Protein AF-A0A9W9W9Z8-F1 (afdb_monomer_lite)

Secondary structure (DSSP, 8-state):
--HHHHHHHHHHHHHHHTT-S--------TT------TT-------SS-----------TTHHHHHHHHHHTTGGGGS-HHHHHHHHHHHHHHHHHHHHTT-HHHHHHHHHHHHHHHHHHHHH-HHHHHHHHHHHHHHTTS--SSPPTTS---TTS-HHHHHHHHTSHHHH-GGGSSS--

Structure (mmCIF, N/CA/C/O backbone):
data_AF-A0A9W9W9Z8-F1
#
_entry.id   AF-A0A9W9W9Z8-F1
#
loop_
_atom_site.group_PDB
_atom_site.id
_atom_site.type_symbol
_atom_site.label_atom_id
_atom_site.label_alt_id
_atom_site.label_comp_id
_atom_site.label_asym_id
_atom_site.label_entity_id
_atom_site.label_seq_id
_atom_site.pdbx_PDB_ins_code
_atom_site.Cartn_x
_atom_site.Cartn_y
_atom_site.Cartn_z
_atom_site.occupancy
_atom_site.B_iso_or_equiv
_atom_site.auth_seq_id
_atom_site.auth_comp_id
_atom_site.auth_asym_id
_atom_site.auth_atom_id
_atom_site.pdbx_PDB_model_num
ATOM 1 N N . MET A 1 1 ? 33.223 1.114 -11.458 1.00 37.78 1 MET A N 1
ATOM 2 C CA . MET A 1 1 ? 32.311 0.746 -10.344 1.00 37.78 1 MET A CA 1
ATOM 3 C C . MET A 1 1 ? 30.915 0.281 -10.790 1.00 37.78 1 MET A C 1
ATOM 5 O O . MET A 1 1 ? 30.253 -0.364 -9.993 1.00 37.78 1 MET A O 1
ATOM 9 N N . ALA A 1 2 ? 30.485 0.506 -12.042 1.00 38.59 2 ALA A N 1
ATOM 10 C CA . ALA A 1 2 ? 29.157 0.104 -12.536 1.00 38.59 2 ALA A CA 1
ATOM 11 C C . ALA A 1 2 ? 28.968 -1.412 -12.802 1.00 38.59 2 ALA A C 1
ATOM 13 O O . ALA A 1 2 ? 27.871 -1.928 -12.618 1.00 38.59 2 ALA A O 1
ATOM 14 N N . MET A 1 3 ? 30.026 -2.153 -13.166 1.00 29.00 3 MET A N 1
ATOM 15 C CA . MET A 1 3 ? 29.923 -3.589 -13.511 1.00 29.00 3 MET A CA 1
ATOM 16 C C . MET A 1 3 ? 29.433 -4.481 -12.359 1.00 29.00 3 MET A C 1
ATOM 18 O O . MET A 1 3 ? 28.623 -5.372 -12.586 1.00 29.00 3 MET A O 1
ATOM 22 N N . LYS A 1 4 ? 29.835 -4.204 -11.109 1.00 36.31 4 LYS A N 1
ATOM 23 C CA . LYS A 1 4 ? 29.412 -5.015 -9.949 1.00 36.31 4 LYS A CA 1
ATOM 24 C C . LYS A 1 4 ? 27.903 -4.944 -9.676 1.00 36.31 4 LYS A C 1
ATOM 26 O O . LYS A 1 4 ? 27.340 -5.892 -9.139 1.00 36.31 4 LYS A O 1
ATOM 31 N N . ALA A 1 5 ? 27.246 -3.840 -10.038 1.00 45.66 5 ALA A N 1
ATOM 32 C CA . ALA A 1 5 ? 25.805 -3.674 -9.849 1.00 45.66 5 ALA A CA 1
ATOM 33 C C . ALA A 1 5 ? 24.990 -4.437 -10.909 1.00 45.66 5 ALA A C 1
ATOM 35 O O . ALA A 1 5 ? 23.946 -5.008 -10.589 1.00 45.66 5 ALA A O 1
ATOM 36 N N . VAL A 1 6 ? 25.494 -4.493 -12.149 1.00 47.19 6 VAL A N 1
ATOM 37 C CA . VAL A 1 6 ? 24.864 -5.214 -13.268 1.00 47.19 6 VAL A CA 1
ATOM 38 C C . VAL A 1 6 ? 24.874 -6.724 -13.020 1.00 47.19 6 VAL A C 1
ATOM 40 O O . VAL A 1 6 ? 23.842 -7.373 -13.185 1.00 47.19 6 VAL A O 1
ATOM 43 N N . ASP A 1 7 ? 25.985 -7.277 -12.525 1.00 46.28 7 ASP A N 1
ATOM 44 C CA . ASP A 1 7 ? 26.072 -8.705 -12.185 1.00 46.28 7 ASP A CA 1
ATOM 45 C C . ASP A 1 7 ? 25.155 -9.088 -11.011 1.00 46.28 7 ASP A C 1
ATOM 47 O O . ASP A 1 7 ? 24.537 -10.154 -11.020 1.00 46.28 7 ASP A O 1
ATOM 51 N N . GLY A 1 8 ? 24.986 -8.195 -10.027 1.00 50.06 8 GLY A N 1
ATOM 52 C CA . GLY A 1 8 ? 24.063 -8.402 -8.906 1.00 50.06 8 GLY A CA 1
ATOM 53 C C . GLY A 1 8 ? 22.587 -8.434 -9.326 1.00 50.06 8 GLY A C 1
ATOM 54 O O . GLY A 1 8 ? 21.824 -9.278 -8.851 1.00 50.06 8 GLY A O 1
ATOM 55 N N . GLN A 1 9 ? 22.187 -7.554 -10.251 1.00 51.12 9 GLN A N 1
ATOM 56 C CA . GLN A 1 9 ? 20.842 -7.526 -10.845 1.00 51.12 9 GLN A CA 1
ATOM 57 C C . GLN A 1 9 ? 20.584 -8.777 -11.701 1.00 51.12 9 GLN A C 1
ATOM 59 O O . GLN A 1 9 ? 19.561 -9.446 -11.539 1.00 51.12 9 GLN A O 1
ATOM 64 N N . ARG A 1 10 ? 21.557 -9.156 -12.540 1.00 52.53 10 ARG A N 1
ATOM 65 C CA . ARG A 1 10 ? 21.506 -10.359 -13.384 1.00 52.53 10 ARG A CA 1
ATOM 66 C C . ARG A 1 10 ? 21.388 -11.635 -12.542 1.00 52.53 10 ARG A C 1
ATOM 68 O O . ARG A 1 10 ? 20.584 -12.507 -12.861 1.00 52.53 10 ARG A O 1
ATOM 75 N N . GLY A 1 11 ? 22.099 -11.708 -11.415 1.00 53.09 11 GLY A N 1
ATOM 76 C CA . GLY A 1 11 ? 22.020 -12.826 -10.471 1.00 53.09 11 GLY A CA 1
ATOM 77 C C . GLY A 1 11 ? 20.666 -12.970 -9.764 1.00 53.09 11 GLY A C 1
ATOM 78 O O . GLY A 1 11 ? 20.246 -14.092 -9.484 1.00 53.09 11 GLY A O 1
ATOM 79 N N . ARG A 1 12 ? 19.950 -11.868 -9.496 1.00 54.91 12 ARG A N 1
ATOM 80 C CA . ARG A 1 12 ? 18.598 -11.911 -8.903 1.00 54.91 12 ARG A CA 1
ATOM 81 C C . ARG A 1 12 ? 17.549 -12.395 -9.901 1.00 54.91 12 ARG A C 1
ATOM 83 O O . ARG A 1 12 ? 16.727 -13.234 -9.548 1.00 54.91 12 ARG A O 1
ATOM 90 N N . LEU A 1 13 ? 17.619 -11.918 -11.143 1.00 53.47 13 LEU A N 1
ATOM 91 C CA . LEU A 1 13 ? 16.697 -12.322 -12.206 1.00 53.47 13 LEU A CA 1
ATOM 92 C C . LEU A 1 13 ? 16.848 -13.809 -12.553 1.00 53.47 13 LEU A C 1
ATOM 94 O O . LEU A 1 13 ? 15.851 -14.517 -12.630 1.00 53.47 13 LEU A O 1
ATOM 98 N N . VAL A 1 14 ? 18.083 -14.315 -12.653 1.00 59.91 14 VAL A N 1
ATOM 99 C CA . VAL A 1 14 ? 18.353 -15.742 -12.923 1.00 59.91 14 VAL A CA 1
ATOM 100 C C . VAL A 1 14 ? 17.773 -16.661 -11.841 1.00 59.91 14 VAL A C 1
ATOM 102 O O . VAL A 1 14 ? 17.261 -17.729 -12.162 1.00 59.91 14 VAL A O 1
ATOM 105 N N . ARG A 1 15 ? 17.804 -16.244 -10.567 1.00 60.69 15 ARG A N 1
ATOM 106 C CA . ARG A 1 15 ? 17.240 -17.030 -9.453 1.00 60.69 15 ARG A CA 1
ATOM 107 C C . ARG A 1 15 ? 15.715 -17.108 -9.488 1.00 60.69 15 ARG A C 1
ATOM 109 O O . ARG A 1 15 ? 15.163 -18.115 -9.065 1.00 60.69 15 ARG A O 1
ATOM 116 N N . LEU A 1 16 ? 15.053 -16.060 -9.973 1.00 63.72 16 LEU A N 1
ATOM 117 C CA . LEU A 1 16 ? 13.593 -15.999 -10.045 1.00 63.72 16 LEU A CA 1
ATOM 118 C C . LEU A 1 16 ? 13.050 -16.624 -11.330 1.00 63.72 16 LEU A C 1
ATOM 120 O O . LEU A 1 16 ? 11.979 -17.209 -11.295 1.00 63.72 16 LEU A O 1
ATOM 124 N N . VAL A 1 17 ? 13.799 -16.572 -12.437 1.00 64.75 17 VAL A N 1
ATOM 125 C CA . VAL A 1 17 ? 13.377 -17.093 -13.751 1.00 64.75 17 VAL A CA 1
ATOM 126 C C . VAL A 1 17 ? 12.922 -18.552 -13.703 1.00 64.75 17 VAL A C 1
ATOM 128 O O . VAL A 1 17 ? 11.955 -18.893 -14.370 1.00 64.75 17 VAL A O 1
ATOM 131 N N . GLN A 1 18 ? 13.561 -19.400 -12.893 1.00 66.38 18 GLN A N 1
ATOM 132 C CA . GLN A 1 18 ? 13.174 -20.813 -12.765 1.00 66.38 18 GLN A CA 1
ATOM 133 C C . GLN A 1 18 ? 11.839 -21.026 -12.031 1.00 66.38 18 GLN A C 1
ATOM 135 O O . GLN A 1 18 ? 11.273 -22.110 -12.112 1.00 66.38 18 GLN A O 1
ATOM 140 N N . GLN A 1 19 ? 11.353 -20.013 -11.309 1.00 67.31 19 GLN A N 1
ATOM 141 C CA . GLN A 1 19 ? 10.081 -20.031 -10.581 1.00 67.31 19 GLN A CA 1
ATOM 142 C C . GLN A 1 19 ? 8.968 -19.275 -11.320 1.00 67.31 19 GLN A C 1
ATOM 144 O O . GLN A 1 19 ? 7.827 -19.271 -10.867 1.00 67.31 19 GLN A O 1
ATOM 149 N N . LEU A 1 20 ? 9.282 -18.607 -12.434 1.00 68.88 20 LEU A N 1
ATOM 150 C CA . LEU A 1 20 ? 8.285 -17.907 -13.235 1.00 68.88 20 LEU A CA 1
ATOM 151 C C . LEU A 1 20 ? 7.609 -18.908 -14.176 1.00 68.88 20 LEU A C 1
ATOM 153 O O . LEU A 1 20 ? 8.239 -19.447 -15.081 1.00 68.88 20 LEU A O 1
ATOM 157 N N . GLU A 1 21 ? 6.311 -19.127 -13.981 1.00 70.19 21 GLU A N 1
ATOM 158 C CA . GLU A 1 21 ? 5.501 -20.039 -14.805 1.00 70.19 21 GLU A CA 1
ATOM 159 C C . GLU A 1 21 ? 5.122 -19.438 -16.175 1.00 70.19 21 GLU A C 1
ATOM 161 O O . GLU A 1 21 ? 4.555 -20.116 -17.029 1.00 70.19 21 GLU A O 1
ATOM 166 N N . GLY A 1 22 ? 5.458 -18.165 -16.412 1.00 69.44 22 GLY A N 1
ATOM 167 C CA . GLY A 1 22 ? 5.242 -17.475 -17.679 1.00 69.44 22 GLY A CA 1
ATOM 168 C C . GLY A 1 22 ? 5.801 -16.053 -17.679 1.00 69.44 22 GLY A C 1
ATOM 169 O O . GLY A 1 22 ? 6.079 -15.471 -16.629 1.00 69.44 22 GLY A O 1
ATOM 170 N N . CYS A 1 23 ? 5.968 -15.476 -18.869 1.00 78.12 23 CYS A N 1
ATOM 171 C CA . CYS A 1 23 ? 6.311 -14.068 -19.037 1.00 78.12 23 CYS A CA 1
ATOM 172 C C . CYS A 1 23 ? 5.553 -13.461 -20.220 1.00 78.12 23 CYS A C 1
ATOM 174 O O . CYS A 1 23 ? 5.210 -14.146 -21.183 1.00 78.12 23 CYS A O 1
ATOM 176 N N . VAL A 1 24 ? 5.291 -12.158 -20.136 1.00 83.25 24 VAL A N 1
ATOM 177 C CA . VAL A 1 24 ? 4.735 -11.378 -21.241 1.00 83.25 24 VAL A CA 1
ATOM 178 C C . VAL A 1 24 ? 5.875 -10.558 -21.828 1.00 83.25 24 VAL A C 1
ATOM 180 O O . VAL A 1 24 ? 6.436 -9.701 -21.147 1.00 83.25 24 VAL A O 1
ATOM 183 N N . VAL A 1 25 ? 6.232 -10.842 -23.080 1.00 86.25 25 VAL A N 1
ATOM 184 C CA . VAL A 1 25 ? 7.240 -10.082 -23.826 1.00 86.25 25 VAL A CA 1
ATOM 185 C C . VAL A 1 25 ? 6.517 -9.141 -24.776 1.00 86.25 25 VAL A C 1
ATOM 187 O O . VAL A 1 25 ? 5.720 -9.580 -25.601 1.00 86.25 25 VAL A O 1
ATOM 190 N N . VAL A 1 26 ? 6.793 -7.845 -24.644 1.00 86.69 26 VAL A N 1
ATOM 191 C CA . VAL A 1 26 ? 6.218 -6.800 -25.495 1.00 86.69 26 VAL A CA 1
ATOM 192 C C . VAL A 1 26 ? 7.358 -6.034 -26.144 1.00 86.69 26 VAL A C 1
ATOM 194 O O . VAL A 1 26 ? 8.123 -5.357 -25.458 1.00 86.69 26 VAL A O 1
ATOM 197 N N . GLU A 1 27 ? 7.459 -6.132 -27.466 1.00 89.38 27 GLU A N 1
ATOM 198 C CA . GLU A 1 27 ? 8.278 -5.214 -28.250 1.00 89.38 27 GLU A CA 1
ATOM 199 C C . GLU A 1 27 ? 7.514 -3.898 -28.420 1.00 89.38 27 GLU A C 1
ATOM 201 O O . GLU A 1 27 ? 6.327 -3.888 -28.745 1.00 89.38 27 GLU A O 1
ATOM 206 N N . THR A 1 28 ? 8.176 -2.780 -28.140 1.00 88.81 28 THR A N 1
ATOM 207 C CA . THR A 1 28 ? 7.550 -1.458 -28.144 1.00 88.81 28 THR A CA 1
ATOM 208 C C . THR A 1 28 ? 8.526 -0.390 -28.624 1.00 88.81 28 THR A C 1
ATOM 210 O O . THR A 1 28 ? 9.738 -0.599 -28.650 1.00 88.81 28 THR A O 1
ATOM 213 N N . ASN A 1 29 ? 7.998 0.776 -28.982 1.00 88.62 29 ASN A N 1
ATOM 214 C CA . ASN A 1 29 ? 8.768 1.946 -29.394 1.00 88.62 29 ASN A CA 1
ATOM 215 C C . ASN A 1 29 ? 8.157 3.230 -28.806 1.00 88.62 29 ASN A C 1
ATOM 217 O O . ASN A 1 29 ? 7.165 3.187 -28.079 1.00 88.62 29 ASN A O 1
ATOM 221 N N . SER A 1 30 ? 8.724 4.388 -29.145 1.00 86.69 30 SER A N 1
ATOM 222 C CA . SER A 1 30 ? 8.289 5.697 -28.635 1.00 86.69 30 SER A CA 1
ATOM 223 C C . SER A 1 30 ? 6.862 6.111 -29.023 1.00 86.69 30 SER A C 1
ATOM 225 O O . SER A 1 30 ? 6.364 7.100 -28.493 1.00 86.69 30 SER A O 1
ATOM 227 N N . SER A 1 31 ? 6.190 5.378 -29.918 1.00 88.50 31 SER A N 1
ATOM 228 C CA . SER A 1 31 ? 4.790 5.633 -30.293 1.00 88.50 31 SER A CA 1
ATOM 229 C C . SER A 1 31 ? 3.782 4.974 -29.345 1.00 88.50 31 SER A C 1
ATOM 231 O O . SER A 1 31 ? 2.579 5.145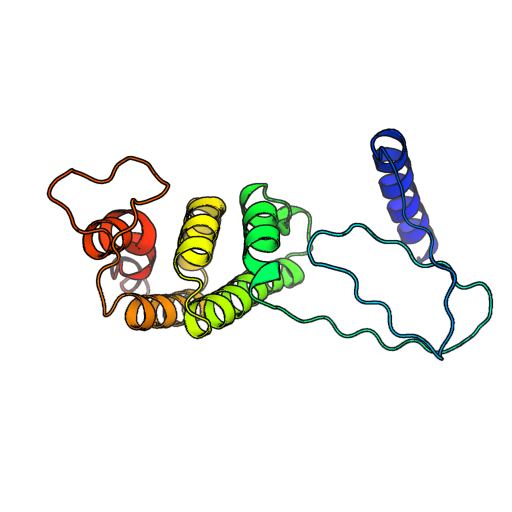 -29.521 1.00 88.50 31 SER A O 1
ATOM 233 N N . HIS A 1 32 ? 4.249 4.219 -28.346 1.00 87.38 32 HIS A N 1
ATOM 234 C CA . HIS A 1 32 ? 3.402 3.443 -27.448 1.00 87.38 32 HIS A CA 1
ATOM 235 C C . HIS A 1 32 ? 3.672 3.788 -25.981 1.00 87.38 32 HIS A C 1
ATOM 237 O O . HIS A 1 32 ? 4.805 4.036 -25.573 1.00 87.38 32 HIS A O 1
ATOM 243 N N . ALA A 1 33 ? 2.619 3.732 -25.167 1.00 90.25 33 ALA A N 1
ATOM 244 C CA . ALA A 1 33 ? 2.719 3.768 -23.714 1.00 90.25 33 ALA A CA 1
ATOM 245 C C . ALA A 1 33 ? 2.388 2.382 -23.152 1.00 90.25 33 ALA A C 1
ATOM 247 O O . ALA A 1 33 ? 1.374 1.787 -23.517 1.00 90.25 33 ALA A O 1
ATOM 248 N N . ILE A 1 34 ? 3.228 1.880 -22.246 1.00 90.94 34 ILE A N 1
ATOM 249 C CA . ILE A 1 34 ? 2.980 0.627 -21.528 1.00 90.94 34 ILE A CA 1
ATOM 250 C C . ILE A 1 34 ? 2.615 0.963 -20.088 1.00 90.94 34 ILE A C 1
ATOM 252 O O . ILE A 1 34 ? 3.362 1.646 -19.390 1.00 90.94 34 ILE A O 1
ATOM 256 N N . HIS A 1 35 ? 1.472 0.454 -19.636 1.00 91.81 35 HIS A N 1
ATOM 257 C CA . HIS A 1 35 ? 1.109 0.477 -18.226 1.00 91.81 35 HIS A CA 1
ATOM 258 C C . HIS A 1 35 ? 1.564 -0.822 -17.560 1.00 91.81 35 HIS A C 1
ATOM 260 O O . HIS A 1 35 ? 1.107 -1.904 -17.928 1.00 91.81 35 HIS A O 1
ATOM 266 N N . ILE A 1 36 ? 2.436 -0.697 -16.562 1.00 91.31 36 ILE A N 1
ATOM 267 C CA . ILE A 1 36 ? 2.917 -1.815 -15.751 1.00 91.31 36 ILE A CA 1
ATOM 268 C C . ILE A 1 36 ? 2.167 -1.784 -14.411 1.00 91.31 36 ILE A C 1
ATOM 270 O O . ILE A 1 36 ? 2.350 -0.837 -13.644 1.00 91.31 36 ILE A O 1
ATOM 274 N N . PRO A 1 37 ? 1.307 -2.776 -14.110 1.00 90.00 37 PRO A N 1
ATOM 275 C CA . PRO A 1 37 ? 0.554 -2.798 -12.860 1.00 90.00 37 PRO A CA 1
ATOM 276 C C . PRO A 1 37 ? 1.457 -2.892 -11.623 1.00 90.00 37 PRO A C 1
ATOM 278 O O . PRO A 1 37 ? 2.529 -3.502 -11.663 1.00 90.00 37 PRO A O 1
ATOM 281 N N . ALA A 1 38 ? 0.977 -2.372 -10.490 1.00 89.19 38 ALA A N 1
ATOM 282 C CA . ALA A 1 38 ? 1.629 -2.561 -9.195 1.00 89.19 38 ALA A CA 1
ATOM 283 C C . ALA A 1 38 ? 1.859 -4.058 -8.891 1.00 89.19 38 ALA A C 1
ATOM 285 O O . ALA A 1 38 ? 1.051 -4.899 -9.279 1.00 89.19 38 ALA A O 1
ATOM 286 N N . ALA A 1 39 ? 2.955 -4.364 -8.189 1.00 85.75 39 ALA A N 1
ATOM 287 C CA . ALA A 1 39 ? 3.459 -5.721 -7.919 1.00 85.75 39 ALA A CA 1
ATOM 288 C C . ALA A 1 39 ? 3.923 -6.539 -9.145 1.00 85.75 39 ALA A C 1
ATOM 290 O O . ALA A 1 39 ? 4.238 -7.718 -9.000 1.00 85.75 39 ALA A O 1
ATOM 291 N N . SER A 1 40 ? 4.054 -5.932 -10.329 1.00 87.31 40 SER A N 1
ATOM 292 C CA . SER A 1 40 ? 4.651 -6.615 -11.485 1.00 87.31 40 SER A CA 1
ATOM 293 C C . SER A 1 40 ? 6.179 -6.565 -11.442 1.00 87.31 40 SER A C 1
ATOM 295 O O . SER A 1 40 ? 6.776 -5.491 -11.332 1.00 87.31 40 SER A O 1
ATOM 297 N N . ILE A 1 41 ? 6.822 -7.721 -11.612 1.00 84.12 41 ILE A N 1
ATOM 298 C CA . ILE A 1 41 ? 8.257 -7.802 -11.901 1.00 84.12 41 ILE A CA 1
ATOM 299 C C . ILE A 1 41 ? 8.430 -7.589 -13.404 1.00 84.12 41 ILE A C 1
ATOM 301 O O . ILE A 1 41 ? 7.829 -8.304 -14.203 1.00 84.12 41 ILE A O 1
ATOM 305 N N . HIS A 1 42 ? 9.240 -6.610 -13.796 1.00 86.50 42 HIS A N 1
ATOM 306 C CA . HIS A 1 42 ? 9.485 -6.301 -15.201 1.00 86.50 42 HIS A CA 1
ATOM 307 C C . HIS A 1 42 ? 10.966 -6.021 -15.458 1.00 86.50 42 HIS A C 1
ATOM 309 O O . HIS A 1 42 ? 11.714 -5.640 -14.556 1.00 86.50 42 HIS A O 1
ATOM 315 N N . ALA A 1 43 ? 11.379 -6.220 -16.706 1.00 84.88 43 ALA A N 1
ATOM 316 C CA . ALA A 1 43 ? 12.704 -5.889 -17.202 1.00 84.88 43 ALA A CA 1
ATOM 317 C C . ALA A 1 43 ? 12.572 -5.294 -18.606 1.00 84.88 43 ALA A C 1
ATOM 319 O O . ALA A 1 43 ? 11.754 -5.758 -19.401 1.00 84.88 43 ALA A O 1
ATOM 320 N N . THR A 1 44 ? 13.393 -4.291 -18.905 1.00 85.06 44 THR A N 1
ATOM 321 C CA . THR A 1 44 ? 13.385 -3.599 -20.197 1.00 85.06 44 THR A CA 1
ATOM 322 C C . THR A 1 44 ? 14.745 -3.761 -20.860 1.00 85.06 44 THR A C 1
ATOM 324 O O . THR A 1 44 ? 15.774 -3.526 -20.226 1.00 85.06 44 THR A O 1
ATOM 327 N N . PHE A 1 45 ? 14.750 -4.151 -22.136 1.00 86.00 45 PHE A N 1
ATOM 328 C CA . PHE A 1 45 ? 15.953 -4.232 -22.960 1.00 86.00 45 PHE A CA 1
ATOM 329 C C . PHE A 1 45 ? 15.823 -3.306 -24.169 1.00 86.00 45 PHE A C 1
ATOM 331 O O . PHE A 1 45 ? 14.838 -3.366 -24.903 1.00 86.00 45 PHE A O 1
ATOM 338 N N . THR A 1 46 ? 16.815 -2.442 -24.368 1.00 87.88 46 THR A N 1
ATOM 339 C CA . THR A 1 46 ? 16.813 -1.452 -25.449 1.00 87.88 46 THR A CA 1
ATOM 340 C C . THR A 1 46 ? 17.490 -2.032 -26.687 1.00 87.88 46 THR A C 1
ATOM 342 O O . THR A 1 46 ? 18.694 -2.272 -26.671 1.00 87.88 46 THR A O 1
ATOM 345 N N . LEU A 1 47 ? 16.723 -2.228 -27.764 1.00 89.19 47 LEU A N 1
ATOM 346 C CA . LEU A 1 47 ? 17.235 -2.720 -29.053 1.00 89.19 47 LEU A CA 1
ATOM 347 C C . LEU A 1 47 ? 17.826 -1.599 -29.921 1.00 89.19 47 LEU A C 1
ATOM 349 O O . LEU A 1 47 ? 18.825 -1.803 -30.606 1.00 89.19 47 LEU A O 1
ATOM 353 N N . GLN A 1 48 ? 17.228 -0.407 -29.866 1.00 89.06 48 GLN A N 1
ATOM 354 C CA . GLN A 1 48 ? 17.646 0.780 -30.610 1.00 89.06 48 GLN A CA 1
ATOM 355 C C . GLN A 1 48 ? 17.641 1.997 -29.675 1.00 89.06 48 GLN A C 1
ATOM 357 O O . GLN A 1 48 ? 16.754 2.127 -28.833 1.00 89.06 48 GLN A O 1
ATOM 362 N N . GLY A 1 49 ? 18.645 2.874 -29.792 1.00 86.31 49 GLY A N 1
ATOM 363 C CA . GLY A 1 49 ? 18.773 4.058 -28.933 1.00 86.31 49 GLY A CA 1
ATOM 364 C C . GLY A 1 49 ? 17.564 5.001 -29.017 1.00 86.31 49 GLY A C 1
ATOM 365 O O . GLY A 1 49 ? 16.955 5.141 -30.076 1.00 86.31 49 GLY A O 1
ATOM 366 N N . GLY A 1 50 ? 17.228 5.662 -27.905 1.00 84.12 50 GLY A N 1
ATOM 367 C CA . GLY A 1 50 ? 16.092 6.583 -27.814 1.00 84.12 50 GLY A CA 1
ATOM 368 C C . GLY A 1 50 ? 15.844 7.099 -26.394 1.00 84.12 50 GLY A C 1
ATOM 369 O O . GLY A 1 50 ? 16.592 6.780 -25.468 1.00 84.12 50 GLY A O 1
ATOM 370 N N . PHE A 1 51 ? 14.781 7.890 -26.231 1.00 83.25 51 PHE A N 1
ATOM 371 C CA . PHE A 1 51 ? 14.343 8.433 -24.942 1.00 83.25 51 PHE A CA 1
ATOM 372 C C . PHE A 1 51 ? 13.016 7.806 -24.520 1.00 83.25 51 PHE A C 1
ATOM 374 O O . PHE A 1 51 ? 12.086 7.713 -25.320 1.00 83.25 51 PHE A O 1
ATOM 381 N N . LEU A 1 52 ? 12.926 7.415 -23.250 1.00 85.31 52 LEU A N 1
ATOM 382 C CA . LEU A 1 52 ? 11.705 6.924 -22.618 1.00 85.31 52 LEU A CA 1
ATOM 383 C C . LEU A 1 52 ? 11.407 7.776 -21.388 1.00 85.31 52 LEU A C 1
ATOM 385 O O . LEU A 1 52 ? 12.318 8.151 -20.650 1.00 85.31 52 LEU A O 1
ATOM 389 N N . ILE A 1 53 ? 10.126 8.059 -21.165 1.00 88.06 53 ILE A N 1
ATOM 390 C CA . ILE A 1 53 ? 9.647 8.747 -19.967 1.00 88.06 53 ILE A CA 1
ATOM 391 C C . ILE A 1 53 ? 8.812 7.749 -19.176 1.00 88.06 53 ILE A C 1
ATOM 393 O O . ILE A 1 53 ? 7.830 7.214 -19.687 1.00 88.06 53 ILE A O 1
ATOM 397 N N . ALA A 1 54 ? 9.201 7.512 -17.927 1.00 89.56 54 ALA A N 1
ATOM 398 C CA . ALA A 1 54 ? 8.436 6.715 -16.981 1.00 89.56 54 ALA A CA 1
ATOM 399 C C . ALA A 1 54 ? 7.795 7.633 -15.938 1.00 89.56 54 ALA A C 1
ATOM 401 O O . ALA A 1 54 ? 8.390 8.629 -15.517 1.00 89.56 54 ALA A O 1
ATOM 402 N N . LYS A 1 55 ? 6.576 7.293 -15.522 1.00 90.69 55 LYS A N 1
ATOM 403 C CA . LYS A 1 55 ? 5.884 7.974 -14.431 1.00 90.69 55 LYS A CA 1
ATOM 404 C C . LYS A 1 55 ? 5.232 6.942 -13.530 1.00 90.69 55 LYS A C 1
ATOM 406 O O . LYS A 1 55 ? 4.274 6.289 -13.936 1.00 90.69 55 LYS A O 1
ATOM 411 N N . ASP A 1 56 ? 5.715 6.873 -12.300 1.00 90.06 56 ASP A N 1
ATOM 412 C CA . ASP A 1 56 ? 5.095 6.060 -11.264 1.00 90.06 56 ASP A CA 1
ATOM 413 C C . ASP A 1 56 ? 3.887 6.792 -10.680 1.00 90.06 56 ASP A C 1
ATOM 415 O O . ASP A 1 56 ? 3.907 8.007 -10.449 1.00 90.06 56 ASP A O 1
ATOM 419 N N . PHE A 1 57 ? 2.808 6.051 -10.443 1.00 91.38 57 PHE A N 1
ATOM 420 C CA . PHE A 1 57 ? 1.594 6.583 -9.841 1.00 91.38 57 PHE A CA 1
ATOM 421 C C . PHE A 1 57 ? 0.916 5.538 -8.954 1.00 91.38 57 PHE A C 1
ATOM 423 O O . PHE A 1 57 ? 1.087 4.331 -9.117 1.00 91.38 57 PHE A O 1
ATOM 430 N N . THR A 1 58 ? 0.131 6.019 -7.993 1.00 93.31 58 THR A N 1
ATOM 431 C CA . THR A 1 58 ? -0.674 5.180 -7.100 1.00 93.31 58 THR A CA 1
ATOM 432 C C . THR A 1 58 ? -2.135 5.242 -7.513 1.00 93.31 58 THR A C 1
ATOM 434 O O . THR A 1 58 ? -2.627 6.260 -7.994 1.00 93.31 58 THR A O 1
ATOM 437 N N . THR A 1 59 ? -2.835 4.125 -7.351 1.00 94.00 59 THR A N 1
ATOM 438 C CA . THR A 1 59 ? -4.279 4.024 -7.567 1.00 94.00 59 THR A CA 1
ATOM 439 C C . THR A 1 59 ? -4.890 3.211 -6.437 1.00 94.00 59 THR A C 1
ATOM 441 O O . THR A 1 59 ? -4.182 2.520 -5.706 1.00 94.00 59 THR A O 1
ATOM 444 N N . SER A 1 60 ? -6.218 3.174 -6.357 1.00 94.25 60 SER A N 1
ATOM 445 C CA . SER A 1 60 ? -6.887 2.239 -5.443 1.00 94.25 60 SER A CA 1
ATOM 446 C C . SER A 1 60 ? -6.525 0.766 -5.687 1.00 94.25 60 SER A C 1
ATOM 448 O O . SER A 1 60 ? -6.545 -0.031 -4.756 1.00 94.25 60 SER A O 1
ATOM 450 N N . LYS A 1 61 ? -6.146 0.381 -6.916 1.00 93.19 61 LYS A N 1
ATOM 451 C CA . LYS A 1 61 ? -5.699 -0.991 -7.221 1.00 93.19 61 LYS A CA 1
ATOM 452 C C . LYS A 1 61 ? -4.291 -1.283 -6.689 1.00 93.19 61 LYS A C 1
ATOM 454 O O . LYS A 1 61 ? -3.951 -2.443 -6.491 1.00 93.19 61 LYS A O 1
ATOM 459 N N . SER A 1 62 ? -3.489 -0.249 -6.437 1.00 95.56 62 SER A N 1
ATOM 460 C CA . SER A 1 62 ? -2.132 -0.385 -5.899 1.00 95.56 62 SER A CA 1
ATOM 461 C C . SER A 1 62 ? -2.131 -0.747 -4.411 1.00 95.56 62 SER A C 1
ATOM 463 O O . SER A 1 62 ? -1.167 -1.336 -3.932 1.00 95.56 62 SER A O 1
ATOM 465 N N . LEU A 1 63 ? -3.207 -0.427 -3.681 1.00 97.38 63 LEU A N 1
ATOM 466 C CA . LEU A 1 63 ? -3.251 -0.529 -2.222 1.00 97.38 63 LEU A CA 1
ATOM 467 C C . LEU A 1 63 ? -2.978 -1.951 -1.712 1.00 97.38 63 LEU A C 1
ATOM 469 O O . LEU A 1 63 ? -2.133 -2.135 -0.839 1.00 97.38 63 LEU A O 1
ATOM 473 N N . MET A 1 64 ? -3.647 -2.956 -2.284 1.00 96.75 64 MET A N 1
ATOM 474 C CA . MET A 1 64 ? -3.472 -4.348 -1.855 1.00 96.75 64 MET A CA 1
ATOM 475 C C . MET A 1 64 ? -2.048 -4.845 -2.130 1.00 96.75 64 MET A C 1
ATOM 477 O O . MET A 1 64 ? -1.411 -5.418 -1.250 1.00 96.75 64 MET A O 1
ATOM 481 N N . ALA A 1 65 ? -1.515 -4.547 -3.317 1.00 95.69 65 ALA A N 1
ATOM 482 C CA . ALA A 1 65 ? -0.148 -4.892 -3.695 1.00 95.69 65 ALA A CA 1
ATOM 483 C C . ALA A 1 65 ? 0.884 -4.305 -2.717 1.00 95.69 65 ALA A C 1
ATOM 485 O O . ALA A 1 65 ? 1.780 -5.012 -2.261 1.00 95.69 65 ALA A O 1
ATOM 486 N N . ILE A 1 66 ? 0.729 -3.030 -2.349 1.00 96.44 66 ILE A N 1
ATOM 487 C CA . ILE A 1 66 ? 1.621 -2.370 -1.388 1.00 96.44 66 ILE A CA 1
ATOM 488 C C . ILE A 1 66 ? 1.439 -2.960 0.018 1.00 96.44 66 ILE A C 1
ATOM 490 O O . ILE A 1 66 ? 2.424 -3.149 0.727 1.00 96.44 66 ILE A O 1
ATOM 494 N N . SER A 1 67 ? 0.210 -3.299 0.424 1.00 97.50 67 SER A N 1
ATOM 495 C CA . SER A 1 67 ? -0.017 -3.934 1.727 1.00 97.50 67 SER A CA 1
ATOM 496 C C . SER A 1 67 ? 0.664 -5.294 1.851 1.00 97.50 67 SER A C 1
ATOM 498 O O . SER A 1 67 ? 1.286 -5.558 2.873 1.00 97.50 67 SER A O 1
ATOM 500 N N . GLU A 1 68 ? 0.618 -6.125 0.806 1.00 95.94 68 GLU A N 1
ATOM 501 C CA . GLU A 1 68 ? 1.319 -7.412 0.783 1.00 95.94 68 GLU A CA 1
ATOM 502 C C . GLU A 1 68 ? 2.832 -7.202 0.773 1.00 95.94 68 GLU A C 1
ATOM 504 O O . GLU A 1 68 ? 3.556 -7.888 1.491 1.00 95.94 68 GLU A O 1
ATOM 509 N N . PHE A 1 69 ? 3.318 -6.220 0.009 1.00 94.31 69 PHE A N 1
ATOM 510 C CA . PHE A 1 69 ? 4.735 -5.871 -0.017 1.00 94.31 69 PHE A CA 1
ATOM 511 C C . PHE A 1 69 ? 5.261 -5.534 1.387 1.00 94.31 69 PHE A C 1
ATOM 513 O O . PHE A 1 69 ? 6.281 -6.079 1.811 1.00 94.31 69 PHE A O 1
ATOM 520 N N . LEU A 1 70 ? 4.528 -4.699 2.132 1.00 96.25 70 LEU A N 1
ATOM 521 C CA . LEU A 1 70 ? 4.852 -4.357 3.517 1.00 96.25 70 LEU A CA 1
ATOM 522 C C . LEU A 1 70 ? 4.698 -5.565 4.450 1.00 96.25 70 LEU A C 1
ATOM 524 O O . LEU A 1 70 ? 5.609 -5.866 5.213 1.00 96.25 70 LEU A O 1
ATOM 528 N N . ALA A 1 71 ? 3.578 -6.289 4.384 1.00 95.75 71 ALA A N 1
ATOM 529 C CA . ALA A 1 71 ? 3.296 -7.424 5.267 1.00 95.75 71 ALA A CA 1
ATOM 530 C C . ALA A 1 71 ? 4.370 -8.523 5.192 1.00 95.75 71 ALA A C 1
ATOM 532 O O . ALA A 1 71 ? 4.687 -9.143 6.205 1.00 95.75 71 ALA A O 1
ATOM 533 N N . ASN A 1 72 ? 4.969 -8.718 4.014 1.00 93.88 72 ASN A N 1
ATOM 534 C CA . ASN A 1 72 ? 6.056 -9.673 3.791 1.00 93.88 72 ASN A CA 1
ATOM 535 C C . ASN A 1 72 ? 7.460 -9.087 4.052 1.00 93.88 72 ASN A C 1
ATOM 537 O O . ASN A 1 72 ? 8.458 -9.757 3.797 1.00 93.88 72 ASN A O 1
ATOM 541 N N . GLY A 1 73 ? 7.560 -7.848 4.548 1.00 91.88 73 GLY A N 1
ATOM 542 C CA . GLY A 1 73 ? 8.828 -7.198 4.897 1.00 91.88 73 GLY A CA 1
ATOM 543 C C . GLY A 1 73 ? 9.726 -6.888 3.698 1.00 91.88 73 GLY A C 1
ATOM 544 O O . GLY A 1 73 ? 10.940 -6.757 3.852 1.00 91.88 73 GLY A O 1
ATOM 545 N N . LEU A 1 74 ? 9.167 -6.788 2.489 1.00 90.75 74 LEU A N 1
ATOM 546 C CA . LEU A 1 74 ? 9.963 -6.544 1.283 1.00 90.75 74 LEU A CA 1
ATOM 547 C C . LEU A 1 74 ? 10.550 -5.125 1.248 1.00 90.75 74 LEU A C 1
ATOM 549 O O . LEU A 1 74 ? 11.572 -4.898 0.600 1.00 90.75 74 LEU A O 1
ATOM 553 N N . ASP A 1 75 ? 9.964 -4.187 1.992 1.00 92.06 75 ASP A N 1
ATOM 554 C CA . ASP A 1 75 ? 10.515 -2.852 2.217 1.00 92.06 75 ASP A CA 1
ATOM 555 C C . ASP A 1 75 ? 11.879 -2.908 2.914 1.00 92.06 75 ASP A C 1
ATOM 557 O O . ASP A 1 75 ? 12.764 -2.106 2.626 1.00 92.06 75 ASP A O 1
ATOM 561 N N . GLU A 1 76 ? 12.119 -3.907 3.762 1.00 90.56 76 GLU A N 1
ATOM 562 C CA . GLU A 1 76 ? 13.392 -4.056 4.467 1.00 90.56 76 GLU A CA 1
ATOM 563 C C . GLU A 1 76 ? 14.554 -4.399 3.526 1.00 90.56 76 GLU A C 1
ATOM 565 O O . GLU A 1 76 ? 15.715 -4.122 3.838 1.00 90.56 76 GLU A O 1
ATOM 570 N N . CYS A 1 77 ? 14.257 -4.931 2.339 1.00 88.81 77 CYS A N 1
ATOM 571 C CA . CYS A 1 77 ? 15.253 -5.179 1.299 1.00 88.81 77 CYS A CA 1
ATOM 572 C C . CYS A 1 77 ? 15.704 -3.897 0.579 1.00 88.81 77 CYS A C 1
ATOM 574 O O . CYS A 1 77 ? 16.654 -3.946 -0.209 1.00 88.81 77 CYS A O 1
ATOM 576 N N . LEU A 1 78 ? 15.025 -2.769 0.815 1.00 87.06 78 LEU A N 1
ATOM 577 C CA . LEU A 1 78 ? 15.333 -1.479 0.208 1.00 87.06 78 LEU A CA 1
ATOM 578 C C . LEU A 1 78 ? 16.296 -0.651 1.080 1.00 87.06 78 LEU A C 1
ATOM 580 O O . LEU A 1 78 ? 16.311 -0.803 2.311 1.00 87.06 78 LEU A O 1
ATOM 584 N N . PRO A 1 79 ? 17.072 0.267 0.465 1.00 89.00 79 PRO A N 1
ATOM 585 C CA . PRO A 1 79 ? 17.798 1.308 1.191 1.00 89.00 79 PRO A CA 1
ATOM 586 C C . PRO A 1 79 ? 16.864 2.109 2.101 1.00 89.00 79 PRO A C 1
ATOM 588 O O . PRO A 1 79 ? 15.706 2.322 1.749 1.00 89.00 79 PRO A O 1
ATOM 591 N N . VAL A 1 80 ? 17.372 2.584 3.242 1.00 83.38 80 VAL A N 1
ATOM 592 C CA . VAL A 1 80 ? 16.578 3.275 4.278 1.00 83.38 80 VAL A CA 1
ATOM 593 C C . VAL A 1 80 ? 15.731 4.411 3.696 1.00 83.38 80 VAL A C 1
ATOM 595 O O . VAL A 1 80 ? 14.532 4.464 3.963 1.00 83.38 80 VAL A O 1
ATOM 598 N N . ASP A 1 81 ? 16.319 5.239 2.833 1.00 83.31 81 ASP A N 1
ATOM 599 C CA . ASP A 1 81 ? 15.641 6.387 2.214 1.00 83.31 81 ASP A CA 1
ATOM 600 C C . ASP A 1 81 ? 14.505 5.981 1.262 1.00 83.31 81 ASP A C 1
ATOM 602 O O . ASP A 1 81 ? 13.570 6.743 1.043 1.00 83.31 81 ASP A O 1
ATOM 606 N N . ALA A 1 82 ? 14.558 4.769 0.705 1.00 86.94 82 ALA A N 1
ATOM 607 C CA . ALA A 1 82 ? 13.515 4.241 -0.170 1.00 86.94 82 ALA A CA 1
ATOM 608 C C . ALA A 1 82 ? 12.378 3.561 0.611 1.00 86.94 82 ALA A C 1
ATOM 610 O O . ALA A 1 82 ? 11.294 3.371 0.064 1.00 86.94 82 ALA A O 1
ATOM 611 N N . ARG A 1 83 ? 12.588 3.209 1.888 1.00 90.50 83 ARG A N 1
ATOM 612 C CA . ARG A 1 83 ? 11.554 2.553 2.707 1.00 90.50 83 ARG A CA 1
ATOM 613 C C . ARG A 1 83 ? 10.397 3.490 3.023 1.00 90.50 83 ARG A C 1
ATOM 615 O O . ARG A 1 83 ? 9.247 3.068 2.966 1.00 90.50 83 ARG A O 1
ATOM 622 N N . SER A 1 84 ? 10.682 4.761 3.321 1.00 92.19 84 SER A N 1
ATOM 623 C CA . SER A 1 84 ? 9.647 5.770 3.603 1.00 92.19 84 SER A CA 1
ATOM 624 C C . SER A 1 84 ? 8.662 5.919 2.444 1.00 92.19 84 SER A C 1
ATOM 626 O O . SER A 1 84 ? 7.457 6.023 2.670 1.00 92.19 84 SER A O 1
ATOM 628 N N . VAL A 1 85 ? 9.163 5.829 1.210 1.00 93.12 85 VAL A N 1
ATOM 629 C CA . VAL A 1 85 ? 8.366 5.924 -0.017 1.00 93.12 85 VAL A CA 1
ATOM 630 C C . VAL A 1 85 ? 7.285 4.839 -0.076 1.00 93.12 85 VAL A C 1
ATOM 632 O O . VAL A 1 85 ? 6.170 5.114 -0.515 1.00 93.12 85 VAL A O 1
ATOM 635 N N . CYS A 1 86 ? 7.548 3.628 0.430 1.00 94.38 86 CYS A N 1
ATOM 636 C CA . CYS A 1 86 ? 6.544 2.561 0.476 1.00 94.38 86 CYS A CA 1
ATOM 637 C C . CYS A 1 86 ? 5.333 2.943 1.343 1.00 94.38 86 CYS A C 1
ATOM 639 O O . CYS A 1 86 ? 4.190 2.679 0.966 1.00 94.38 86 CYS A O 1
ATOM 641 N N . PHE A 1 87 ? 5.569 3.605 2.477 1.00 96.19 87 PHE A N 1
ATOM 642 C CA . PHE A 1 87 ? 4.505 4.063 3.373 1.00 96.19 87 PHE A CA 1
ATOM 643 C C . PHE A 1 87 ? 3.759 5.280 2.816 1.00 96.19 87 PHE A C 1
ATOM 645 O O . PHE A 1 87 ? 2.548 5.387 3.006 1.00 96.19 87 PHE A O 1
ATOM 652 N N . GLU A 1 88 ? 4.443 6.163 2.084 1.00 95.75 88 GLU A N 1
ATOM 653 C CA . GLU A 1 88 ? 3.798 7.253 1.340 1.00 95.75 88 GLU A CA 1
ATOM 654 C C . GLU A 1 88 ? 2.902 6.718 0.216 1.00 95.75 88 GLU A C 1
ATOM 656 O O . GLU A 1 88 ? 1.784 7.193 0.019 1.00 95.75 88 GLU A O 1
ATOM 661 N N . TRP A 1 89 ? 3.359 5.704 -0.524 1.00 95.94 89 TRP A N 1
ATOM 662 C CA . TRP A 1 89 ? 2.542 5.057 -1.549 1.00 95.94 89 TRP A CA 1
ATOM 663 C C . TRP A 1 89 ? 1.339 4.334 -0.953 1.00 95.94 89 TRP A C 1
ATOM 665 O O . TRP A 1 89 ? 0.253 4.389 -1.538 1.00 95.94 89 TRP A O 1
ATOM 675 N N . PHE A 1 90 ? 1.510 3.687 0.204 1.00 97.56 90 PHE A N 1
ATOM 676 C CA . PHE A 1 90 ? 0.403 3.089 0.943 1.00 97.56 90 PHE A CA 1
ATOM 677 C C . PHE A 1 90 ? -0.623 4.157 1.340 1.00 97.56 90 PHE A C 1
ATOM 679 O O . PHE A 1 90 ? -1.799 4.004 1.029 1.00 97.56 90 PHE A O 1
ATOM 686 N N . GLU A 1 91 ? -0.180 5.259 1.954 1.00 97.88 91 GLU A N 1
ATOM 687 C CA . GLU A 1 91 ? -1.037 6.379 2.364 1.00 97.88 91 GLU A CA 1
ATOM 688 C C . GLU A 1 91 ? -1.821 6.966 1.184 1.00 97.88 91 GLU A C 1
ATOM 690 O O . GLU A 1 91 ? -3.042 7.074 1.257 1.00 97.88 91 GLU A O 1
ATOM 695 N N . ARG A 1 92 ? -1.155 7.273 0.064 1.00 97.56 92 ARG A N 1
ATOM 696 C CA . ARG A 1 92 ? -1.827 7.810 -1.134 1.00 97.56 92 ARG A CA 1
ATOM 697 C C . ARG A 1 92 ? -2.826 6.818 -1.725 1.00 97.56 92 ARG A C 1
ATOM 699 O O . ARG A 1 92 ? -3.920 7.200 -2.129 1.00 97.56 92 ARG A O 1
ATOM 706 N N . SER A 1 93 ? -2.470 5.534 -1.771 1.00 97.56 93 SER A N 1
ATOM 707 C CA . SER A 1 93 ? -3.373 4.492 -2.278 1.00 97.56 93 SER A CA 1
ATOM 708 C C . SER A 1 93 ? -4.568 4.272 -1.346 1.00 97.56 93 SER A C 1
ATOM 710 O O . SER A 1 93 ? -5.663 3.963 -1.822 1.00 97.56 93 S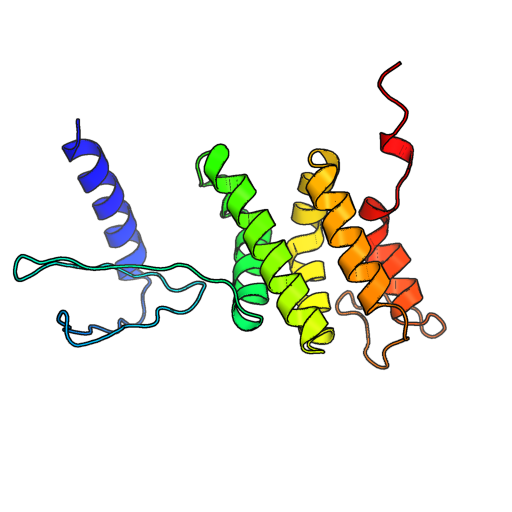ER A O 1
ATOM 712 N N . LEU A 1 94 ? -4.368 4.440 -0.035 1.00 98.25 94 LEU A N 1
ATOM 713 C CA . LEU A 1 94 ? -5.417 4.405 0.977 1.00 98.25 94 LEU A CA 1
ATOM 714 C C . LEU A 1 94 ? -6.377 5.578 0.784 1.00 98.25 94 LEU A C 1
ATOM 716 O O . LEU A 1 94 ? -7.571 5.337 0.645 1.00 98.25 94 LEU A O 1
ATOM 720 N N . ASP A 1 95 ? -5.861 6.803 0.690 1.00 97.94 95 ASP A N 1
ATOM 721 C CA . ASP A 1 95 ? -6.649 8.014 0.437 1.00 97.94 95 ASP A CA 1
ATOM 722 C C . ASP A 1 95 ? -7.520 7.864 -0.822 1.00 97.94 95 ASP A C 1
ATOM 724 O O . ASP A 1 95 ? -8.747 7.923 -0.749 1.00 97.94 95 ASP A O 1
ATOM 728 N N . ILE A 1 96 ? -6.916 7.490 -1.959 1.00 96.94 96 ILE A N 1
ATOM 729 C CA . ILE A 1 96 ? -7.645 7.243 -3.217 1.00 96.94 96 ILE A CA 1
ATOM 730 C C . ILE A 1 96 ? -8.725 6.160 -3.049 1.00 96.94 96 ILE A C 1
ATOM 732 O O . ILE A 1 96 ? -9.796 6.242 -3.652 1.00 96.94 96 ILE A O 1
ATOM 736 N N . SER A 1 97 ? -8.455 5.111 -2.268 1.00 97.00 97 SER A N 1
ATOM 737 C CA . SER A 1 97 ? -9.426 4.033 -2.043 1.00 97.00 97 SER A CA 1
ATOM 738 C C . SER A 1 97 ? -10.605 4.504 -1.198 1.00 97.00 97 SER A C 1
ATOM 740 O O . SER A 1 97 ? -11.749 4.219 -1.549 1.00 97.00 97 SER A O 1
ATOM 742 N N . LEU A 1 98 ? -10.344 5.255 -0.129 1.00 95.56 98 LEU A N 1
ATOM 743 C CA . LEU A 1 98 ? -11.377 5.810 0.742 1.00 95.56 98 LEU A CA 1
ATOM 744 C C . LEU A 1 98 ? -12.220 6.860 0.004 1.00 95.56 98 LEU A C 1
ATOM 746 O O . LEU A 1 98 ? -13.448 6.792 0.051 1.00 95.56 98 LEU A O 1
ATOM 750 N N . ALA A 1 99 ? -11.586 7.747 -0.768 1.00 95.00 99 ALA A N 1
ATOM 751 C CA . ALA A 1 99 ? -12.261 8.751 -1.591 1.00 95.00 99 ALA A CA 1
ATOM 752 C C . ALA A 1 99 ? -13.193 8.136 -2.651 1.00 95.00 99 ALA A C 1
ATOM 754 O O . ALA A 1 99 ? -14.207 8.729 -3.008 1.00 95.00 99 ALA A O 1
ATOM 755 N N . HIS A 1 100 ? -12.881 6.933 -3.145 1.00 94.25 100 HIS A N 1
ATOM 756 C CA . HIS A 1 100 ? -13.698 6.202 -4.122 1.00 94.25 100 HIS A CA 1
ATOM 757 C C . HIS A 1 100 ? -14.591 5.119 -3.486 1.00 94.25 100 HIS A C 1
ATOM 759 O O . HIS A 1 100 ? -14.980 4.168 -4.166 1.00 94.25 100 HIS A O 1
ATOM 765 N N . SER A 1 101 ? -14.896 5.232 -2.188 1.00 92.25 101 SER A N 1
ATOM 766 C CA . SER A 1 101 ? -15.792 4.322 -1.453 1.00 92.25 101 SER A CA 1
ATOM 767 C C . SER A 1 101 ? -15.370 2.844 -1.468 1.00 92.25 101 SER A C 1
ATOM 769 O O . SER A 1 101 ? -16.194 1.951 -1.274 1.00 92.25 101 SER A O 1
ATOM 771 N N . LYS A 1 102 ? -14.074 2.561 -1.645 1.00 93.75 102 LYS A N 1
ATOM 772 C CA . LYS A 1 102 ? -13.484 1.213 -1.565 1.00 93.75 102 LYS A CA 1
ATOM 773 C C . LYS A 1 102 ? -13.029 0.887 -0.145 1.00 93.75 102 LYS A C 1
ATOM 775 O O . LYS A 1 102 ? -11.900 0.455 0.098 1.00 93.75 102 LYS A O 1
ATOM 780 N N . THR A 1 103 ? -13.900 1.160 0.824 1.00 92.69 103 THR A N 1
ATOM 781 C CA . THR A 1 103 ? -13.569 1.039 2.249 1.00 92.69 103 THR A CA 1
ATOM 782 C C . THR A 1 103 ? -13.294 -0.406 2.638 1.00 92.69 103 THR A C 1
ATOM 784 O O . THR A 1 103 ? -12.409 -0.661 3.450 1.00 92.69 103 THR A O 1
ATOM 787 N N . ARG A 1 104 ? -13.988 -1.374 2.025 1.00 92.69 104 ARG A N 1
ATOM 788 C CA . ARG A 1 104 ? -13.737 -2.796 2.277 1.00 92.69 104 ARG A CA 1
ATOM 789 C C . ARG A 1 104 ? -12.297 -3.150 1.914 1.00 92.69 104 ARG A C 1
ATOM 791 O O . ARG A 1 104 ? -11.565 -3.658 2.753 1.00 92.69 104 ARG A O 1
ATOM 798 N N . GLU A 1 105 ? -11.866 -2.837 0.700 1.00 94.69 105 GLU A N 1
ATOM 799 C CA . GLU A 1 105 ? -10.507 -3.081 0.219 1.00 94.69 105 GLU A CA 1
ATOM 800 C C . GLU A 1 105 ? -9.466 -2.364 1.083 1.00 94.69 105 GLU A C 1
ATOM 802 O O . GLU A 1 105 ? -8.450 -2.962 1.438 1.00 94.69 105 GLU A O 1
ATOM 807 N N . ALA A 1 106 ? -9.749 -1.119 1.480 1.00 96.69 106 ALA A N 1
ATOM 808 C CA . ALA A 1 106 ? -8.901 -0.355 2.387 1.00 96.69 106 ALA A CA 1
ATOM 809 C C . ALA A 1 106 ? -8.728 -1.034 3.751 1.00 96.69 106 ALA A C 1
ATOM 811 O O . ALA A 1 106 ? -7.612 -1.137 4.253 1.00 96.69 106 ALA A O 1
ATOM 812 N N . VAL A 1 107 ? -9.815 -1.546 4.331 1.00 95.88 107 VAL A N 1
ATOM 813 C CA . VAL A 1 107 ? -9.811 -2.259 5.615 1.00 95.88 107 VAL A CA 1
ATOM 814 C C . VAL A 1 107 ? -9.023 -3.565 5.525 1.00 95.88 107 VAL A C 1
ATOM 816 O O . VAL A 1 107 ? -8.226 -3.853 6.417 1.00 95.88 107 VAL A O 1
ATOM 819 N N . TYR A 1 108 ? -9.196 -4.339 4.449 1.00 96.38 108 TYR A N 1
ATOM 820 C CA . TYR A 1 108 ? -8.420 -5.565 4.234 1.00 96.38 108 TYR A CA 1
ATOM 821 C C . TYR A 1 108 ? -6.924 -5.269 4.098 1.00 96.38 108 TYR A C 1
ATOM 823 O O . TYR A 1 108 ? -6.119 -5.891 4.787 1.00 96.38 108 TYR A O 1
ATOM 831 N N . ALA A 1 109 ? -6.552 -4.301 3.258 1.00 97.81 109 ALA A N 1
ATOM 832 C CA . ALA A 1 109 ? -5.157 -3.921 3.057 1.00 97.81 109 ALA A CA 1
ATOM 833 C C . ALA A 1 109 ? -4.516 -3.364 4.340 1.00 97.81 109 ALA A C 1
ATOM 835 O O . ALA A 1 109 ? -3.375 -3.691 4.664 1.00 97.81 109 ALA A O 1
ATOM 836 N N . TRP A 1 110 ? -5.258 -2.559 5.107 1.00 97.88 110 TRP A N 1
ATOM 837 C CA . TRP A 1 110 ? -4.806 -2.059 6.403 1.00 97.88 110 TRP A CA 1
ATOM 838 C C . TRP A 1 110 ? -4.539 -3.188 7.385 1.00 97.88 110 TRP A C 1
ATOM 840 O O . TRP A 1 110 ? -3.448 -3.259 7.942 1.00 97.88 110 TRP A O 1
ATOM 850 N N . HIS A 1 111 ? -5.509 -4.087 7.565 1.00 96.75 111 HIS A N 1
ATOM 851 C CA . HIS A 1 111 ? -5.359 -5.229 8.458 1.00 96.75 111 HIS A CA 1
ATOM 852 C C . HIS A 1 111 ? -4.172 -6.110 8.045 1.00 96.75 111 HIS A C 1
ATOM 854 O O . HIS A 1 111 ? -3.389 -6.541 8.888 1.00 96.75 111 HIS A O 1
ATOM 860 N N . ARG A 1 112 ? -3.986 -6.320 6.737 1.00 97.12 112 ARG A N 1
ATOM 861 C CA . ARG A 1 112 ? -2.884 -7.121 6.199 1.00 97.12 112 ARG A CA 1
ATOM 862 C C . ARG A 1 112 ? -1.508 -6.559 6.560 1.00 97.12 112 ARG A C 1
ATOM 864 O O . ARG A 1 112 ? -0.621 -7.325 6.920 1.00 97.12 112 ARG A O 1
ATOM 871 N N . ALA A 1 113 ? -1.337 -5.239 6.487 1.00 97.56 113 ALA A N 1
ATOM 872 C CA . ALA A 1 113 ? -0.070 -4.561 6.773 1.00 97.56 113 ALA A CA 1
ATOM 873 C C . ALA A 1 113 ? 0.038 -4.013 8.212 1.00 97.56 113 ALA A C 1
ATOM 875 O O . ALA A 1 113 ? 1.027 -3.362 8.550 1.00 97.56 113 ALA A O 1
ATOM 876 N N . GLU A 1 114 ? -0.953 -4.269 9.068 1.00 96.75 114 GLU A N 1
ATOM 877 C CA . GLU A 1 114 ? -1.178 -3.581 10.344 1.00 96.75 114 GLU A CA 1
ATOM 878 C C . GLU A 1 114 ? 0.063 -3.513 11.238 1.00 96.75 114 GLU A C 1
ATOM 880 O O . GLU A 1 114 ? 0.440 -2.436 11.696 1.00 96.75 114 GLU A O 1
ATOM 885 N N . THR A 1 115 ? 0.749 -4.640 11.442 1.00 96.00 115 THR A N 1
ATOM 886 C CA . THR A 1 115 ? 1.948 -4.702 12.290 1.00 96.00 115 THR A CA 1
ATOM 887 C C . THR A 1 115 ? 3.058 -3.777 11.786 1.00 96.00 115 THR A C 1
ATOM 889 O O . THR A 1 115 ? 3.710 -3.092 12.580 1.00 96.00 115 THR A O 1
ATOM 892 N N . LYS A 1 116 ? 3.262 -3.708 10.465 1.00 96.38 116 LYS A N 1
ATOM 893 C CA . LYS A 1 116 ? 4.263 -2.823 9.857 1.00 96.38 116 LYS A CA 1
ATOM 894 C C . LYS A 1 116 ? 3.851 -1.365 9.924 1.00 96.38 116 LYS A C 1
ATOM 896 O O . LYS A 1 116 ? 4.674 -0.524 10.279 1.00 96.38 116 LYS A O 1
ATOM 901 N N . LEU A 1 117 ? 2.581 -1.073 9.657 1.00 97.38 117 LEU A N 1
ATOM 902 C CA . LEU A 1 117 ? 2.039 0.278 9.773 1.00 97.38 117 LEU A CA 1
ATOM 903 C C . LEU A 1 117 ? 2.141 0.793 11.214 1.00 97.38 117 LEU A C 1
ATOM 905 O O . LEU A 1 117 ? 2.530 1.939 11.421 1.00 97.38 117 LEU A O 1
ATOM 909 N N . ALA A 1 118 ? 1.875 -0.052 12.213 1.00 96.50 118 ALA A N 1
ATOM 910 C CA . ALA A 1 118 ? 2.018 0.293 13.625 1.00 96.50 118 ALA A CA 1
ATOM 911 C C . ALA A 1 118 ? 3.477 0.587 14.005 1.00 96.50 118 ALA A C 1
ATOM 913 O O . ALA A 1 118 ? 3.759 1.587 14.671 1.00 96.50 118 ALA A O 1
ATOM 914 N N . SER A 1 119 ? 4.416 -0.245 13.540 1.00 95.06 119 SER A N 1
ATOM 915 C CA . SER A 1 119 ? 5.851 -0.015 13.733 1.00 95.06 119 SER A CA 1
ATOM 916 C C . SER A 1 119 ? 6.289 1.321 13.124 1.00 95.06 119 SER A C 1
ATOM 918 O O . SER A 1 119 ? 6.905 2.138 13.809 1.00 95.06 119 SER A O 1
ATOM 920 N N . TRP A 1 120 ? 5.884 1.605 11.886 1.00 95.38 120 TRP A N 1
ATOM 921 C CA . TRP A 1 120 ? 6.188 2.865 11.210 1.00 95.38 120 TRP A CA 1
ATOM 922 C C . TRP A 1 120 ? 5.556 4.080 11.902 1.00 95.38 120 TRP A C 1
ATOM 924 O O . TRP A 1 120 ? 6.234 5.072 12.179 1.00 95.38 120 TRP A O 1
ATOM 934 N N . ALA A 1 121 ? 4.280 3.983 12.280 1.00 95.62 121 ALA A N 1
ATOM 935 C CA . ALA A 1 121 ? 3.549 5.027 12.997 1.00 95.62 121 ALA A CA 1
ATOM 936 C C . ALA A 1 121 ? 4.185 5.394 14.347 1.00 95.62 121 ALA A C 1
ATOM 938 O O . ALA A 1 121 ? 4.003 6.515 14.830 1.00 95.62 121 ALA A O 1
ATOM 939 N N . SER A 1 122 ? 4.918 4.464 14.970 1.00 94.38 122 SER A N 1
ATOM 940 C CA . SER A 1 122 ? 5.597 4.693 16.248 1.00 94.38 122 SER A CA 1
ATOM 941 C C . SER A 1 122 ? 6.784 5.659 16.140 1.00 94.38 122 SER A C 1
ATOM 943 O O . SER A 1 122 ? 7.144 6.287 17.134 1.00 94.38 122 SER A O 1
ATOM 945 N N . VAL A 1 123 ? 7.362 5.811 14.942 1.00 93.38 123 VAL A N 1
ATOM 946 C CA . VAL A 1 123 ? 8.519 6.685 14.687 1.00 93.38 123 VAL A CA 1
ATOM 947 C C . VAL A 1 123 ? 8.194 7.845 13.743 1.00 93.38 123 VAL A C 1
ATOM 949 O O . VAL A 1 123 ? 8.823 8.896 13.842 1.00 93.38 123 VAL A O 1
ATOM 952 N N . GLN A 1 124 ? 7.174 7.716 12.888 1.00 94.50 124 GLN A N 1
ATOM 953 C CA . GLN A 1 124 ? 6.765 8.757 11.942 1.00 94.50 124 GLN A CA 1
ATOM 954 C C . GLN A 1 124 ? 5.468 9.457 12.344 1.00 94.50 124 GLN A C 1
ATOM 956 O O . GLN A 1 124 ? 4.367 9.108 11.910 1.00 94.50 124 GLN A O 1
ATOM 961 N N . ARG A 1 125 ? 5.598 10.521 13.144 1.00 93.88 125 ARG A N 1
ATOM 962 C CA . ARG A 1 125 ? 4.450 11.304 13.631 1.00 93.88 125 ARG A CA 1
ATOM 963 C C . ARG A 1 125 ? 3.640 11.954 12.507 1.00 93.88 125 ARG A C 1
ATOM 965 O O . ARG A 1 125 ? 2.416 11.945 12.586 1.00 93.88 125 ARG A O 1
ATOM 972 N N . ALA A 1 126 ? 4.299 12.539 11.505 1.00 94.56 126 ALA A N 1
ATOM 973 C CA . ALA A 1 126 ? 3.615 13.244 10.417 1.00 94.56 126 ALA A CA 1
ATOM 974 C C . ALA A 1 126 ? 2.723 12.289 9.613 1.00 94.56 126 ALA A C 1
ATOM 976 O O . ALA A 1 126 ? 1.529 12.543 9.464 1.00 94.56 126 ALA A O 1
ATOM 977 N N . TRP A 1 127 ? 3.287 11.146 9.214 1.00 95.81 127 TRP A N 1
ATOM 978 C CA . TRP A 1 127 ? 2.558 10.072 8.545 1.00 95.81 127 TRP A CA 1
ATOM 979 C C . TRP A 1 127 ? 1.384 9.579 9.398 1.00 95.81 127 TRP A C 1
ATOM 981 O O . TRP A 1 127 ? 0.251 9.570 8.927 1.00 95.81 127 TRP A O 1
ATOM 991 N N . ARG A 1 128 ? 1.620 9.282 10.689 1.00 96.25 128 ARG A N 1
ATOM 992 C CA . ARG A 1 128 ? 0.580 8.823 11.628 1.00 96.25 128 ARG A CA 1
ATOM 993 C C . ARG A 1 128 ? -0.613 9.779 11.699 1.00 96.25 128 ARG A C 1
ATOM 995 O O . ARG A 1 128 ? -1.751 9.330 11.637 1.00 96.25 128 ARG A O 1
ATOM 1002 N N . VAL A 1 129 ? -0.358 11.083 11.831 1.00 95.69 129 VAL A N 1
ATOM 1003 C CA . VAL A 1 129 ? -1.415 12.109 11.887 1.00 95.69 129 VAL A CA 1
ATOM 1004 C C . VAL A 1 129 ? -2.178 12.186 10.566 1.00 95.69 129 VAL A C 1
ATOM 1006 O O . VAL A 1 129 ? -3.392 12.379 10.580 1.00 95.69 129 VAL A O 1
ATOM 1009 N N . SER A 1 130 ? -1.490 12.024 9.435 1.00 97.00 130 SER A N 1
ATOM 1010 C CA . SER A 1 130 ? -2.129 12.030 8.120 1.00 97.00 130 SER A CA 1
ATOM 1011 C C . SER A 1 130 ? -3.096 10.854 7.961 1.00 97.00 130 SER A C 1
ATOM 1013 O O . SER A 1 130 ? -4.294 11.061 7.766 1.00 97.00 130 SER A O 1
ATOM 1015 N N . VAL A 1 131 ? -2.631 9.618 8.184 1.00 97.19 131 VAL A N 1
ATOM 1016 C CA . VAL A 1 131 ? -3.495 8.428 8.073 1.00 97.19 131 VAL A CA 1
ATOM 1017 C C . VAL A 1 131 ? -4.600 8.388 9.127 1.00 97.19 131 VAL A C 1
ATOM 1019 O O . VAL A 1 131 ? -5.681 7.872 8.855 1.00 97.19 131 VAL A O 1
ATOM 1022 N N . GLN A 1 132 ? -4.374 8.965 10.311 1.00 96.50 132 GLN A N 1
ATOM 1023 C CA . GLN A 1 132 ? -5.425 9.133 11.314 1.00 96.50 132 GLN A CA 1
ATOM 1024 C C . GLN A 1 132 ? -6.592 9.952 10.751 1.00 96.50 132 GLN A C 1
ATOM 1026 O O . GLN A 1 132 ? -7.738 9.527 10.872 1.00 96.50 132 GLN A O 1
ATOM 1031 N N . ARG A 1 133 ? -6.310 11.086 10.097 1.00 96.19 133 ARG A N 1
ATOM 1032 C CA . ARG A 1 133 ? -7.345 11.945 9.499 1.00 96.19 133 ARG A CA 1
ATOM 1033 C C . ARG A 1 133 ? -8.112 11.228 8.394 1.00 96.19 133 ARG A C 1
ATOM 1035 O O . ARG A 1 133 ? -9.332 11.353 8.344 1.00 96.19 133 ARG A O 1
ATOM 1042 N N . LEU A 1 134 ? -7.420 10.449 7.558 1.00 96.88 134 LEU A N 1
ATOM 1043 C CA . LEU A 1 134 ? -8.062 9.640 6.515 1.00 96.88 134 LEU A CA 1
ATOM 1044 C C . LEU A 1 134 ? -9.096 8.678 7.120 1.00 96.88 134 LEU A C 1
ATOM 1046 O O . LEU A 1 134 ? -10.239 8.619 6.669 1.00 96.88 134 LEU A O 1
ATOM 1050 N N . TRP A 1 135 ? -8.730 7.969 8.192 1.00 96.31 135 TRP A N 1
ATOM 1051 C CA . TRP A 1 135 ? -9.653 7.059 8.870 1.00 96.31 135 TRP A CA 1
ATOM 1052 C C . TRP A 1 135 ? -10.763 7.771 9.636 1.00 96.31 135 TRP A C 1
ATOM 1054 O O . TRP A 1 135 ? -11.895 7.295 9.637 1.00 96.31 135 TRP A O 1
ATOM 1064 N N . GLU A 1 136 ? -10.481 8.900 10.284 1.00 93.81 136 GLU A N 1
ATOM 1065 C CA . GLU A 1 136 ? -11.510 9.702 10.953 1.00 93.81 136 GLU A CA 1
ATOM 1066 C C . GLU A 1 136 ? -12.591 10.165 9.972 1.00 93.81 136 GLU A C 1
ATOM 1068 O O . GLU A 1 136 ? -13.773 10.081 10.299 1.00 93.81 136 GLU A O 1
ATOM 1073 N N . GLN A 1 137 ? -12.197 10.584 8.766 1.00 93.12 137 GLN A N 1
ATOM 1074 C CA . GLN A 1 137 ? -13.119 10.987 7.702 1.00 93.12 137 GLN A CA 1
ATOM 1075 C C . GLN A 1 137 ? -13.893 9.798 7.121 1.00 93.12 137 GLN A C 1
ATOM 1077 O O . GLN A 1 137 ? -15.098 9.895 6.899 1.00 93.12 137 GLN A O 1
ATOM 1082 N N . ALA A 1 138 ? -13.231 8.660 6.903 1.00 92.50 138 ALA A N 1
ATOM 1083 C CA . ALA A 1 138 ? -13.874 7.483 6.324 1.00 92.50 138 ALA A CA 1
ATOM 1084 C C . ALA A 1 138 ? -14.852 6.778 7.278 1.00 92.50 138 ALA A C 1
ATOM 1086 O O . ALA A 1 138 ? -15.809 6.155 6.827 1.00 92.50 138 ALA A O 1
ATOM 1087 N N . LEU A 1 139 ? -14.622 6.859 8.591 1.00 90.31 139 LEU A N 1
ATOM 1088 C CA . LEU A 1 139 ? -15.395 6.144 9.614 1.00 90.31 139 LEU A CA 1
ATOM 1089 C C . LEU A 1 139 ? -16.520 6.987 10.241 1.00 90.31 139 LEU A C 1
ATOM 1091 O O . LEU A 1 139 ? -16.983 6.673 11.338 1.00 90.31 139 LEU A O 1
ATOM 1095 N N . VAL A 1 140 ? -16.962 8.061 9.578 1.00 86.25 140 VAL A N 1
ATOM 1096 C CA . VAL A 1 140 ? -18.105 8.879 10.038 1.00 86.25 140 VAL A CA 1
ATOM 1097 C C . VAL A 1 140 ? -19.401 8.063 10.062 1.00 86.25 140 VAL A C 1
ATOM 1099 O O . VAL A 1 140 ? -20.259 8.276 10.920 1.00 86.25 140 VAL A O 1
ATOM 1102 N N . HIS A 1 141 ? -19.528 7.100 9.151 1.00 81.81 141 HIS A N 1
ATOM 1103 C CA . HIS A 1 141 ? -20.654 6.179 9.086 1.00 81.81 141 HIS A CA 1
ATOM 1104 C C . HIS A 1 141 ? -20.219 4.764 9.465 1.00 81.81 141 HIS A C 1
ATOM 1106 O O . HIS A 1 141 ? -19.061 4.381 9.292 1.00 81.81 141 HIS A O 1
ATOM 1112 N N . ASP A 1 142 ? -21.153 3.996 10.024 1.00 81.88 142 ASP A N 1
ATOM 1113 C CA . ASP A 1 142 ? -20.923 2.581 10.289 1.00 81.88 142 ASP A CA 1
ATOM 1114 C C . ASP A 1 142 ? -21.133 1.760 9.018 1.00 81.88 142 ASP A C 1
ATOM 1116 O O . ASP A 1 142 ? -21.908 2.130 8.132 1.00 81.88 142 ASP A O 1
ATOM 1120 N N . PHE A 1 143 ? -20.437 0.633 8.942 1.00 83.81 143 PHE A N 1
ATOM 1121 C CA . PHE A 1 143 ? -20.456 -0.237 7.777 1.00 83.81 143 PHE A CA 1
ATOM 1122 C C . PHE A 1 143 ? -21.095 -1.582 8.115 1.00 83.81 143 PHE A C 1
ATOM 1124 O O . PHE A 1 143 ? -20.922 -2.120 9.206 1.00 83.81 143 PHE A O 1
ATOM 1131 N N . THR A 1 144 ? -21.818 -2.158 7.154 1.00 80.81 144 THR A N 1
ATOM 1132 C CA . THR A 1 144 ? -22.551 -3.422 7.344 1.00 80.81 144 THR A CA 1
ATOM 1133 C C . THR A 1 144 ? -21.689 -4.674 7.171 1.00 80.81 144 THR A C 1
ATOM 1135 O O . THR A 1 144 ? -22.192 -5.784 7.330 1.00 80.81 144 THR A O 1
ATOM 1138 N N . TYR A 1 145 ? -20.403 -4.537 6.838 1.00 82.19 145 TYR A N 1
ATOM 1139 C CA . TYR A 1 145 ? -19.508 -5.676 6.641 1.00 82.19 145 TYR A CA 1
ATOM 1140 C C . TYR A 1 145 ? -18.744 -6.052 7.916 1.00 82.19 145 TYR A C 1
ATOM 1142 O O . TYR A 1 145 ? -18.435 -5.217 8.764 1.00 82.19 145 TYR A O 1
ATOM 1150 N N . HIS A 1 146 ? -18.410 -7.338 8.031 1.00 85.94 146 HIS A N 1
ATOM 1151 C CA . HIS A 1 146 ? -17.618 -7.865 9.137 1.00 85.94 146 HIS A CA 1
ATOM 1152 C C . HIS A 1 146 ? -16.141 -7.496 9.006 1.00 85.94 146 HIS A C 1
ATOM 1154 O O . HIS A 1 146 ? -15.584 -7.464 7.905 1.00 85.94 146 HIS A O 1
ATOM 1160 N N . CYS A 1 147 ? -15.496 -7.261 10.146 1.00 90.56 147 CYS A N 1
ATOM 1161 C CA . CYS A 1 147 ? -14.060 -7.038 10.189 1.00 90.56 147 CYS A CA 1
ATOM 1162 C C . CYS A 1 147 ? -13.286 -8.283 9.712 1.00 90.56 147 CYS A C 1
ATOM 1164 O O . CYS A 1 147 ? -13.584 -9.392 10.170 1.00 90.56 147 CYS A O 1
ATOM 1166 N N . PRO A 1 148 ? -12.266 -8.129 8.844 1.00 92.06 148 PRO A N 1
ATOM 1167 C CA . PRO A 1 148 ? -11.489 -9.255 8.325 1.00 92.06 148 PRO A CA 1
ATOM 1168 C C . PRO A 1 148 ? -10.707 -10.029 9.393 1.00 92.06 148 PRO A C 1
ATOM 1170 O O . PRO A 1 148 ? -10.318 -11.162 9.135 1.00 92.06 148 PRO A O 1
ATOM 1173 N N . CYS A 1 149 ? -10.504 -9.468 10.590 1.00 91.75 149 CYS A N 1
ATOM 1174 C CA . CYS A 1 149 ? -9.795 -10.153 11.669 1.00 91.75 149 CYS A CA 1
ATOM 1175 C C . CYS A 1 149 ? -10.603 -11.295 12.316 1.00 91.75 149 CYS A C 1
ATOM 1177 O O . CYS A 1 149 ? -10.056 -12.054 13.110 1.00 91.75 149 CYS A O 1
ATOM 1179 N N . GLY A 1 150 ? -11.913 -11.389 12.044 1.00 88.69 150 GLY A N 1
ATOM 1180 C CA . GLY A 1 150 ? -12.802 -12.418 12.601 1.00 88.69 150 GLY A CA 1
ATOM 1181 C C . GLY A 1 150 ? -13.152 -12.256 14.088 1.00 88.69 150 GLY A C 1
ATOM 1182 O O . GLY A 1 150 ? -14.011 -12.974 14.590 1.00 88.69 150 GLY A O 1
ATOM 1183 N N . ASN A 1 151 ? -12.560 -11.285 14.786 1.00 89.38 151 ASN A N 1
ATOM 1184 C CA . ASN A 1 151 ? -12.705 -11.092 16.234 1.00 89.38 151 ASN A CA 1
ATOM 1185 C C . ASN A 1 151 ? -13.766 -10.041 16.612 1.00 89.38 151 ASN A C 1
ATOM 1187 O O . ASN A 1 151 ? -13.791 -9.540 17.739 1.00 89.38 151 ASN A O 1
ATOM 1191 N N . GLN A 1 152 ? -14.645 -9.672 15.678 1.00 88.50 152 GLN A N 1
ATOM 1192 C CA . GLN A 1 152 ? -15.716 -8.715 15.939 1.00 88.50 152 GLN A CA 1
ATOM 1193 C C . GLN A 1 152 ? -16.835 -9.373 16.760 1.00 88.50 152 GLN A C 1
ATOM 1195 O O . GLN A 1 152 ? -17.514 -10.294 16.306 1.00 88.50 152 GLN A O 1
ATOM 1200 N N . GLY A 1 153 ? -17.062 -8.871 17.975 1.00 84.56 153 GLY A N 1
ATOM 1201 C CA . GLY A 1 153 ? -18.166 -9.322 18.820 1.00 84.56 153 GLY A CA 1
ATOM 1202 C C . GLY A 1 153 ? -19.534 -9.028 18.191 1.00 84.56 153 GLY A C 1
ATOM 1203 O O . GLY A 1 153 ? -19.736 -7.979 17.586 1.00 84.56 153 GLY A O 1
ATOM 1204 N N . ARG A 1 154 ? -20.514 -9.921 18.402 1.00 79.31 154 ARG A N 1
ATOM 1205 C CA . ARG A 1 154 ? -21.869 -9.833 17.806 1.00 79.31 154 ARG A CA 1
ATOM 1206 C C . ARG A 1 154 ? -22.633 -8.533 18.104 1.00 79.31 154 ARG A C 1
ATOM 1208 O O . ARG A 1 154 ? -23.578 -8.219 17.395 1.00 79.31 154 ARG A O 1
ATOM 1215 N N . LYS A 1 155 ? -22.269 -7.817 19.172 1.00 84.31 155 LYS A N 1
ATOM 1216 C CA . LYS A 1 155 ? -22.920 -6.570 19.615 1.00 84.31 155 LYS A CA 1
ATOM 1217 C C . LYS A 1 155 ? -22.104 -5.312 19.298 1.00 84.31 155 LYS A C 1
ATOM 1219 O O . LYS A 1 155 ? -22.540 -4.216 19.633 1.00 84.31 155 LYS A O 1
ATOM 1224 N N . THR A 1 156 ? -20.925 -5.457 18.697 1.00 87.19 156 THR A N 1
ATOM 1225 C CA . THR A 1 156 ? -20.020 -4.338 18.426 1.00 87.19 156 THR A CA 1
ATOM 1226 C C . THR A 1 156 ? -20.140 -3.936 16.963 1.00 87.19 156 THR A C 1
ATOM 1228 O O . THR A 1 156 ? -19.964 -4.775 16.077 1.00 87.19 156 THR A O 1
ATOM 1231 N N . SER A 1 157 ? -20.410 -2.655 16.706 1.00 90.88 157 SER A N 1
ATOM 1232 C CA . SER A 1 157 ? -20.368 -2.099 15.351 1.00 90.88 157 SER A CA 1
ATOM 1233 C C . SER A 1 157 ? -18.991 -2.267 14.719 1.00 90.88 157 SER A C 1
ATOM 1235 O O . SER A 1 157 ? -17.972 -2.310 15.422 1.00 90.88 157 SER A O 1
ATOM 1237 N N . PHE A 1 158 ? -18.957 -2.334 13.386 1.00 92.38 158 PHE A N 1
ATOM 1238 C CA . PHE A 1 158 ? -17.705 -2.441 12.646 1.00 92.38 158 PHE A CA 1
ATOM 1239 C C . PHE A 1 158 ? -16.784 -1.271 12.998 1.00 92.38 158 PHE A C 1
ATOM 1241 O O . PHE A 1 158 ? -15.635 -1.493 13.376 1.00 92.38 158 PHE A O 1
ATOM 1248 N N . THR A 1 159 ? -17.298 -0.039 12.964 1.00 91.81 159 THR A N 1
ATOM 1249 C CA . THR A 1 159 ? -16.490 1.161 13.213 1.00 91.81 159 THR A CA 1
ATOM 1250 C C . THR A 1 159 ? -15.880 1.180 14.617 1.00 91.81 159 THR A C 1
ATOM 1252 O O . THR A 1 159 ? -14.693 1.481 14.766 1.00 91.81 159 THR A O 1
ATOM 1255 N N . ASN A 1 160 ? -16.639 0.802 15.653 1.00 91.12 160 ASN A N 1
ATOM 1256 C CA . ASN A 1 160 ? -16.114 0.759 17.023 1.00 91.12 160 ASN A CA 1
ATOM 1257 C C . ASN A 1 160 ? -15.045 -0.323 17.184 1.00 91.12 160 ASN A C 1
ATOM 1259 O O . ASN A 1 160 ? -13.998 -0.084 17.793 1.00 91.12 160 ASN A O 1
ATOM 1263 N N . HIS A 1 161 ? -15.290 -1.506 16.619 1.00 93.75 161 HIS A N 1
ATOM 1264 C CA . HIS A 1 161 ? -14.314 -2.585 16.625 1.00 93.75 161 HIS A CA 1
ATOM 1265 C C . HIS A 1 161 ? -13.040 -2.184 15.872 1.00 93.75 161 HIS A C 1
ATOM 1267 O O . HIS A 1 161 ? -11.956 -2.250 16.437 1.00 93.75 161 HIS A O 1
ATOM 1273 N N . PHE A 1 162 ? -13.156 -1.693 14.638 1.00 94.44 162 PHE A N 1
ATOM 1274 C CA . PHE A 1 162 ? -12.005 -1.334 13.817 1.00 94.44 162 PHE A CA 1
ATOM 1275 C C . PHE A 1 162 ? -11.172 -0.214 14.453 1.00 94.44 162 PHE A C 1
ATOM 1277 O O . PHE A 1 162 ? -9.948 -0.318 14.525 1.00 94.44 162 PHE A O 1
ATOM 1284 N N . ARG A 1 163 ? -11.821 0.811 15.022 1.00 93.12 163 ARG A N 1
ATOM 1285 C CA . ARG A 1 163 ? -11.129 1.900 15.727 1.00 93.12 163 ARG A CA 1
ATOM 1286 C C . ARG A 1 163 ? -10.349 1.407 16.950 1.00 93.12 163 ARG A C 1
ATOM 1288 O O . ARG A 1 163 ? -9.220 1.839 17.163 1.00 93.12 163 ARG A O 1
ATOM 1295 N N . SER A 1 164 ? -10.943 0.523 17.751 1.00 92.44 164 SER A N 1
ATOM 1296 C CA . SER A 1 164 ? -10.330 0.034 18.995 1.00 92.44 164 SER A CA 1
ATOM 1297 C C . SER A 1 164 ? -9.288 -1.063 18.772 1.00 92.44 164 SER A C 1
ATOM 1299 O O . SER A 1 164 ? -8.253 -1.053 19.432 1.00 92.44 164 SER A O 1
ATOM 1301 N N . ALA A 1 165 ? -9.533 -1.986 17.844 1.00 93.56 165 ALA A N 1
ATOM 1302 C CA . ALA A 1 165 ? -8.647 -3.113 17.582 1.00 93.56 165 ALA A CA 1
ATOM 1303 C C . ALA A 1 165 ? -7.504 -2.740 16.630 1.00 93.56 165 ALA A C 1
ATOM 1305 O O . ALA A 1 165 ? -6.357 -3.043 16.934 1.00 93.56 165 ALA A O 1
ATOM 1306 N N . HIS A 1 166 ? -7.805 -2.036 15.532 1.00 95.19 166 HIS A N 1
ATOM 1307 C CA . HIS A 1 166 ? -6.885 -1.896 14.394 1.00 95.19 166 HIS A CA 1
ATOM 1308 C C . HIS A 1 166 ? -6.309 -0.493 14.190 1.00 95.19 166 HIS A C 1
ATOM 1310 O O . HIS A 1 166 ? -5.354 -0.317 13.432 1.00 95.19 166 HIS A O 1
ATOM 1316 N N . LEU A 1 167 ? -6.879 0.522 14.847 1.00 95.31 167 LEU A N 1
ATOM 1317 C CA . LEU A 1 167 ? -6.411 1.909 14.750 1.00 95.31 167 LEU A CA 1
ATOM 1318 C C . LEU A 1 167 ? -5.903 2.475 16.081 1.00 95.31 167 LEU A C 1
ATOM 1320 O O . LEU A 1 167 ? -5.463 3.622 16.129 1.00 95.31 167 LEU A O 1
ATOM 1324 N N . SER A 1 168 ? -5.927 1.702 17.168 1.00 93.69 168 SER A N 1
ATOM 1325 C CA . SER A 1 168 ? -5.571 2.176 18.516 1.00 93.69 168 SER A CA 1
ATOM 1326 C C . SER A 1 168 ? -4.176 2.805 18.601 1.00 93.69 168 SER A C 1
ATOM 1328 O O . SER A 1 168 ? -3.974 3.782 19.328 1.00 93.69 168 SER A O 1
ATOM 1330 N N . PHE A 1 169 ? -3.220 2.308 17.813 1.00 93.69 169 PHE A N 1
ATOM 1331 C CA . PHE A 1 169 ? -1.864 2.854 17.749 1.00 93.69 169 PHE A CA 1
ATOM 1332 C C . PHE A 1 169 ? -1.791 4.240 17.087 1.00 93.69 169 PHE A C 1
ATOM 1334 O O . PHE A 1 169 ? -0.847 4.985 17.348 1.00 93.69 169 PHE A O 1
ATOM 1341 N N . LEU A 1 170 ? -2.779 4.620 16.268 1.00 93.31 170 LEU A N 1
ATOM 1342 C CA . LEU A 1 170 ? -2.877 5.972 15.708 1.00 93.31 170 LEU A CA 1
ATOM 1343 C C . LEU A 1 170 ? -3.313 6.984 16.774 1.00 93.31 170 LEU A C 1
ATOM 1345 O O . LEU A 1 170 ? -2.803 8.101 16.810 1.00 93.31 170 LEU A O 1
ATOM 1349 N N . PHE A 1 171 ? -4.214 6.565 17.668 1.00 83.31 171 PHE A N 1
ATOM 1350 C CA . PHE A 1 171 ? -4.867 7.425 18.662 1.00 83.31 171 PHE A CA 1
ATOM 1351 C C . PHE A 1 171 ? -4.172 7.450 20.030 1.00 83.31 171 PHE A C 1
ATOM 1353 O O . PHE A 1 171 ? -4.553 8.221 20.912 1.00 83.31 171 PHE A O 1
ATOM 1360 N N . SER A 1 172 ? -3.151 6.617 20.234 1.00 69.75 172 SER A N 1
ATOM 1361 C CA . SER A 1 172 ? -2.444 6.530 21.511 1.00 69.75 172 SER A CA 1
ATOM 1362 C C . SER A 1 172 ? -1.605 7.788 21.774 1.00 69.75 172 SER A C 1
ATOM 1364 O O . SER A 1 172 ? -0.542 8.012 21.194 1.00 69.75 172 SER A O 1
ATOM 1366 N N . SER A 1 173 ? -2.078 8.617 22.706 1.00 53.78 173 SER A N 1
ATOM 1367 C CA . SER A 1 173 ? -1.433 9.852 23.176 1.00 53.78 173 SER A CA 1
ATOM 1368 C C . SER A 1 173 ? -0.160 9.617 24.003 1.00 53.78 173 SER A C 1
ATOM 1370 O O . SER A 1 173 ? 0.597 10.551 24.272 1.00 53.78 173 SER A O 1
ATOM 1372 N N . THR A 1 174 ? 0.136 8.371 24.373 1.00 49.31 174 THR A N 1
ATOM 1373 C CA . THR A 1 174 ? 1.259 7.977 25.239 1.00 49.31 174 THR A CA 1
ATOM 1374 C C . THR A 1 174 ? 2.649 8.184 24.633 1.00 49.31 174 THR A C 1
ATOM 1376 O O . THR A 1 174 ? 3.634 8.141 25.366 1.00 49.31 174 THR A O 1
ATOM 1379 N N . GLN A 1 175 ? 2.765 8.510 23.343 1.00 49.56 175 GLN A N 1
ATOM 1380 C CA . GLN A 1 175 ? 4.041 8.921 22.742 1.00 49.56 175 GLN A CA 1
ATOM 1381 C C . GLN A 1 175 ? 4.298 10.439 22.761 1.00 49.56 175 GLN A C 1
ATOM 1383 O O . GLN A 1 175 ? 5.366 10.881 22.349 1.00 49.56 175 GLN A O 1
ATOM 1388 N N . LEU A 1 176 ? 3.361 11.256 23.260 1.00 43.69 176 LEU A N 1
ATOM 1389 C CA . LEU A 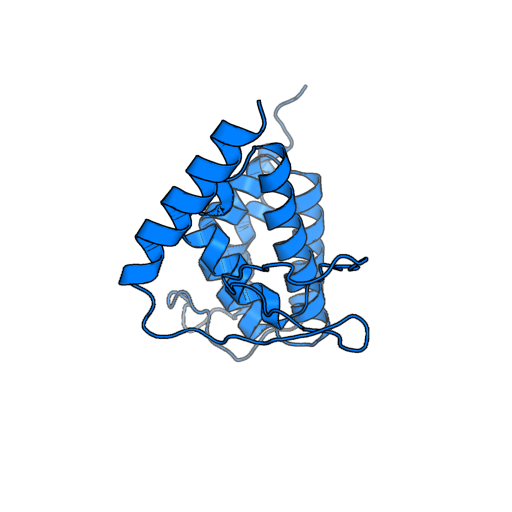1 176 ? 3.498 12.721 23.299 1.00 43.69 176 LEU A CA 1
ATOM 1390 C C . LEU A 1 176 ? 4.221 13.263 24.549 1.00 43.69 176 LEU A C 1
ATOM 1392 O O . LEU A 1 176 ? 4.397 14.472 24.651 1.00 43.69 176 LEU A O 1
ATOM 1396 N N . ARG A 1 177 ? 4.652 12.414 25.496 1.00 40.81 177 ARG A N 1
ATOM 1397 C CA . ARG A 1 177 ? 5.210 12.853 26.799 1.00 40.81 177 ARG A CA 1
ATOM 1398 C C . ARG A 1 177 ? 6.686 12.532 27.063 1.00 40.81 177 ARG A C 1
ATOM 1400 O O . ARG A 1 177 ? 7.147 12.721 28.182 1.00 40.81 177 ARG A O 1
ATOM 1407 N N . ARG A 1 178 ? 7.462 12.081 26.074 1.00 41.56 178 ARG A N 1
ATOM 1408 C CA . ARG A 1 178 ? 8.921 11.907 26.235 1.00 41.56 178 ARG A CA 1
ATOM 1409 C C . ARG A 1 178 ? 9.687 12.869 25.341 1.00 41.56 178 ARG A C 1
ATOM 1411 O O . ARG A 1 178 ? 10.192 12.463 24.303 1.00 41.56 178 ARG A O 1
ATOM 1418 N N . ARG A 1 179 ? 9.701 14.136 25.747 1.00 41.78 179 ARG A N 1
ATOM 1419 C CA . ARG A 1 179 ? 10.710 15.175 25.468 1.00 41.78 179 ARG A CA 1
ATOM 1420 C C . ARG A 1 179 ? 10.235 16.442 26.189 1.00 41.78 179 ARG A C 1
ATOM 1422 O O . ARG A 1 179 ? 9.614 17.308 25.581 1.00 41.78 179 ARG A O 1
ATOM 1429 N N . CYS A 1 180 ? 10.435 16.447 27.504 1.00 38.88 180 CYS A N 1
ATOM 1430 C CA . CYS A 1 180 ? 10.782 17.669 28.221 1.00 38.88 180 CYS A CA 1
ATOM 1431 C C . CYS A 1 180 ? 12.308 17.728 28.246 1.00 38.88 180 CYS A C 1
ATOM 1433 O O . CYS A 1 180 ? 12.904 16.629 28.370 1.00 38.88 180 CYS A O 1
#

Sequence (180 aa):
MAMKAVDGQRGRLVRLVQQLEGCVVVETNSSHAIHIPAASIHATFTLQGGFLIAKDFTTSKSLMAISEFLANGLDECLPVDARSVCFEWFERSLDISLAHSKTREAVYAWHRAETKLASWASVQRAWRVSVQRLWEQALVHDFTYHCPCGNQGRKTSFTNHFRSAHLSFLFSSTQLRRRC

Foldseek 3Di:
DPPVVVVVVVVVCVVCVVVDPDDDDDDDDPVDDDDDDQPDDDDDDDPDDDDDDDDDDAALSNQQSLLQCLLVVVLVVDDPVVSVVSLVSNLVSLLRCLVVVVVVSSLVSLVSNQVRVLVVCLPDVVSLQSVVVSLVVSLPDFDPDDRPVPPDDPPDTPSRCCCVPRSVSSVDCVSVPPDD

Organism: NCBI:txid1131564

Radius of gyration: 20.21 Å; chains: 1; bounding box: 55×38×59 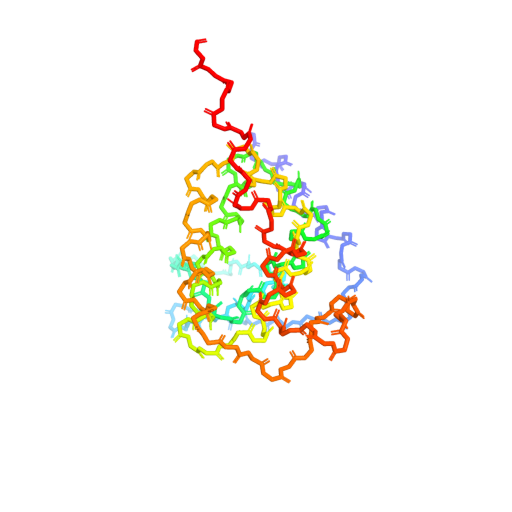Å

pLDDT: mean 84.9, std 16.24, range [29.0, 98.25]

=== Feature glossary ===
Each block in this record encodes a different view of the same protein. In brief:

Predicted aligned error. PAE(i, j) answers: if I align the predicted and true structures on residue i, how far off (in Å) do I expect residue j to be? A block-diagonal PAE matrix with low values on the blocks and high values off-diagonal is the signature of a multi-domain protein with confidently predicted domains but uncertain inter-domain orientation.

Contact-map, Ramachandran, and PAE plots. Plot images: a contact map (which residues are close in 3D, as an N×N binary image), a Ramachandran scatter (backbone torsion angles, revealing secondary-structure composition at a glance), and — for AlphaFold structures — a PAE heatmap (pairwise prediction confidence).

Backbone torsions (φ/ψ). φ (phi) and ψ (psi) are the two rotatable backbone dihedrals per residue: φ is the C(i-1)–N–Cα–C torsion, ψ is the N–Cα–C–N(i+1) torsion, both in degrees on (−180°, 180°]. α-helical residues cluster near (−60°, −45°); β-strand residues near (−120°, +130°). A Ramachandran plot is simply a scatter of (φ, ψ) for every residue.

Foldseek 3Di. A 3Di character summarizes, for each residue, the relative orientation of the Cα frame of its nearest spatial neighbor. Because it encodes fold topology rather than chemistry, 3Di alignments detect remote structural similarity that sequence alignment misses.

Radius of gyration, Cα contacts, bounding box. Three whole-structure scalars: the radius of gyration (RMS distance of Cα from centroid, in Å), the count of Cα–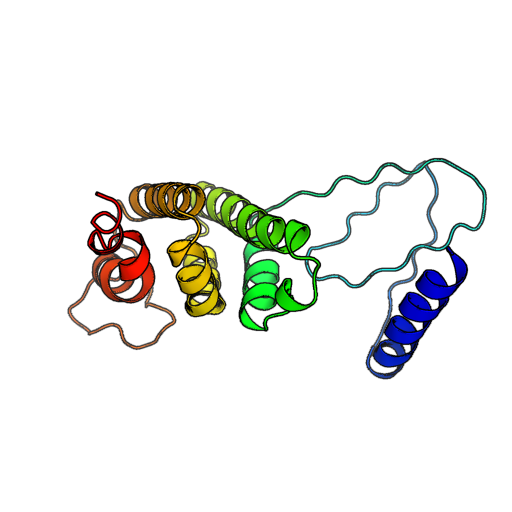Cα contacts (pairs closer than 8 Å and separated by more than four residues in sequence — i.e. tertiary, not local, contacts), and the bounding-box dimensions. Together they distinguish compact globular folds from extended fibres or disordered chains.

Sequence. Sequence gives the chain of amino acids in standard one-letter code (A=alanine, C=cysteine, …, Y=tyrosine), read N→C. It is the only feature that is directly encoded by the gene; all structural features are derived from the folded form of this sequence.

mmCIF coordinates. Atomic coordinates in PDBx/mmCIF format — the same representation the Protein Data Bank distributes. Each line of the _atom_site loop places one backbone atom in Cartesian space (units: ångströms, origin: arbitrary).

Secondary structure (3-state, P-SEA). Three-state secondary structure (P-SEA) collapses the eight DSSP classes into helix (a), strand (b), and coil (c). P-SEA assigns these from Cα geometry alone — distances and angles — without requiring backbone oxygens, so it works on any Cα trace.

InterPro / GO / CATH / organism. Functional annotations link the protein to curated databases. InterPro entries identify conserved domains and families by matching the sequence against member-database signatures (Pfam, PROSITE, CDD, …). Gene Ontology (GO) terms describe molecular function, biological process, and cellular component in a controlled vocabulary. CATH places the structure in a hierarchical fold classification (Class/Architecture/Topology/Homologous-superfamily). The organism is the source species.

B-factor. B-factor (Debye–Waller factor) reflects atomic displacement in the crystal lattice. It is an experimental observable (units Å²), not a prediction; low values mean the atom is pinned down, high values mean it moves or is heterogeneous across the crystal.

Rendered structure images. Structure images are PyMOL renders from six orthogonal camera directions. Cartoon representation draws helices as coils and strands as arrows; sticks shows the backbone as bonds; surface shows the solvent-excluded envelope. Rainbow coloring maps sequence position to hue (blue→red, N→C); chain coloring assigns a distinct color per polypeptide.

Solvent-accessible surface area. Solvent-accessible surface area (SASA) is the area in Å² traced out by the centre of a 1.4 Å probe sphere (a water molecule) rolled over the protein's van der Waals surface (Shrake–Rupley / Lee–Richards construction). Buried residues have near-zero SASA; fully exposed residues can exceed 200 Å². The total SASA scales roughly with the number of surface residues.

Secondary structure (8-state, DSSP). The SS8 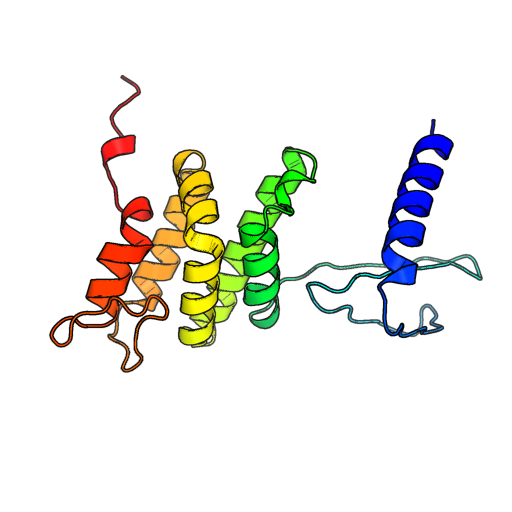string is DSSP's per-residue secondary-structure call. α-helix (H) means an i→i+4 H-bond ladder; β-strand (E) means the residue participates in a β-sheet; 3₁₀ (G) and π (I) are tighter and wider helices; T/S are turns/bends; '-' is loop.

pLDDT. For AlphaFold models, the B-factor field carries pLDDT — the model's own estimate of local accuracy on a 0–100 scale. Regions with pLDDT<50 should be treated as essentially unmodeled; they often correspond to intrinsically disordered segments.

Nearest PDB structures. Nearest PDB neighbors are the top structural matches found by Foldseek when searching this structure against the entire Protein Data Bank. Each hit reports a TM-score (0 to 1; >0.5 almost always implies the same fold) and an E-value. These are *structural* homologs — they may share no detectable sequence similarity.